Protein AF-A0A399ZV33-F1 (afdb_monomer_lite)

Sequence (308 aa):
MIYTGGGNAVILFDAPPDEPLRLAREFATRYSKQLLTDAPGLESALVHQAVAWNQRGAAQPPNLRDALRLAWQNLAVRKATRLRSTPLLGLGVSAACQATGLPAAGYPPAAAKRSQTDRHFRVLSAEVLAKLEDALRDWSAARLQRMIPDLASWPLWYNLDASDPELASRGQGAYVAVVHADGNSMGQRFLRLTHAADDDRAAVAALRSLSNAVNESGRLALADCGRALADAWDEKLQTLAQSISLPKGAIMPFRPLVYGGDDITFVCEGRLGLELAAHFLRCFETRAKQQLAQSPTLGALLPEKLHA

Foldseek 3Di:
DLFWWPNDDDDQDPDDPVCQCPVVVVCVVVVQVCCVPLAPPDDDQDDDAGADFFDDDDDVVHHPLVRLVVRVVVSVVCVVPDPPPPPPQDDPPFDAQPPPRRTFPAFQPPVPPPDPPCPPRRGHHPNVNSCRPPVNVVVVLVVQCVLAVLCVPFAACPDPDPPPCQLVVDPPHFDKAKDKFADPPVVVVLSLLLVQAPGPVLSSVQSHLLQVLQQVLLSQLVNVLSVVQSVCLVPNPCPQLVDDDDDRDDYRQKAWDDGIRRITIIMGGPSNRVSSNVSSVVSSLVSSLVSQVPDPSNVVRDDPVSND

pLDDT: mean 76.88, std 15.04, range [28.8, 95.88]

Radius of gyration: 23.34 Å; chains: 1; bounding box: 55×40×62 Å

Structure (mmCIF, N/CA/C/O backbone):
data_AF-A0A399ZV33-F1
#
_entry.id   AF-A0A399ZV33-F1
#
loop_
_atom_site.group_PDB
_atom_site.id
_atom_site.type_symbol
_atom_site.label_atom_id
_atom_site.label_alt_id
_atom_site.label_comp_id
_atom_site.label_asym_id
_atom_site.label_entity_id
_atom_site.label_seq_id
_atom_site.pdbx_PDB_ins_code
_atom_site.Cartn_x
_atom_site.Cartn_y
_atom_site.Cartn_z
_atom_site.occupancy
_atom_site.B_iso_or_equiv
_atom_site.auth_seq_id
_atom_site.auth_comp_id
_atom_site.auth_asym_id
_atom_site.auth_atom_id
_atom_site.pdbx_PDB_model_num
ATOM 1 N N . MET A 1 1 ? -4.061 9.086 15.145 1.00 83.31 1 MET A N 1
ATOM 2 C CA . MET A 1 1 ? -4.101 7.962 14.179 1.00 83.31 1 MET A CA 1
ATOM 3 C C . MET A 1 1 ? -3.901 6.648 14.930 1.00 83.31 1 MET A C 1
ATO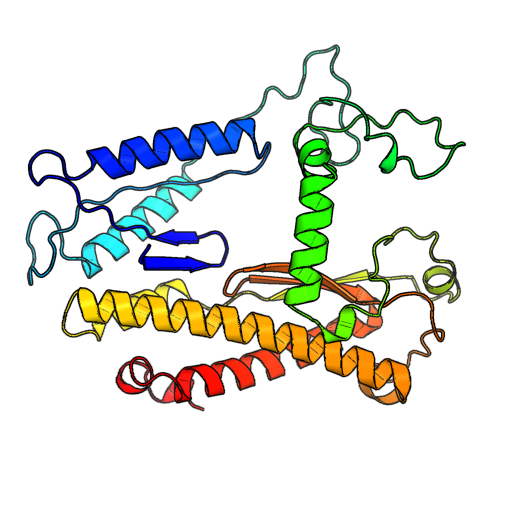M 5 O O . MET A 1 1 ? -3.043 6.598 15.810 1.00 83.31 1 MET A O 1
ATOM 9 N N . ILE A 1 2 ? -4.734 5.634 14.681 1.00 85.19 2 ILE A N 1
ATOM 10 C CA . ILE A 1 2 ? -4.573 4.290 15.263 1.00 85.19 2 ILE A CA 1
ATOM 11 C C . ILE A 1 2 ? -3.590 3.507 14.402 1.00 85.19 2 ILE A C 1
ATOM 13 O O . ILE A 1 2 ? -2.552 3.127 14.910 1.00 85.19 2 ILE A O 1
ATOM 17 N N . TYR A 1 3 ? -3.848 3.339 13.108 1.00 84.94 3 TYR A N 1
ATOM 18 C CA . TYR A 1 3 ? -2.875 2.733 12.198 1.00 84.94 3 TYR A CA 1
ATOM 19 C C . TYR A 1 3 ? -3.058 3.219 10.761 1.00 84.94 3 TYR A C 1
ATOM 21 O O . TYR A 1 3 ? -4.103 3.782 10.418 1.00 84.94 3 TYR A O 1
ATOM 29 N N . THR A 1 4 ? -2.034 2.971 9.942 1.00 84.38 4 THR A N 1
ATOM 30 C CA . THR A 1 4 ? -2.015 3.177 8.487 1.00 84.38 4 THR A CA 1
ATOM 31 C C . THR A 1 4 ? -1.193 2.082 7.818 1.00 84.38 4 THR A C 1
ATOM 33 O O . THR A 1 4 ? -0.045 1.877 8.207 1.00 84.38 4 THR A O 1
ATOM 36 N N . GLY A 1 5 ? -1.741 1.421 6.800 1.00 75.44 5 GLY A N 1
ATOM 37 C CA . GLY A 1 5 ? -1.055 0.373 6.030 1.00 75.44 5 GLY A CA 1
ATOM 38 C C . GLY A 1 5 ? -1.944 -0.183 4.915 1.00 75.44 5 GLY A C 1
ATOM 39 O O . GLY A 1 5 ? -3.165 -0.135 5.045 1.00 75.44 5 GLY A O 1
ATOM 40 N N . GLY A 1 6 ? -1.357 -0.645 3.804 1.00 72.56 6 GLY A N 1
ATOM 41 C CA . GLY A 1 6 ? -2.097 -1.252 2.679 1.00 72.56 6 GLY A CA 1
ATOM 42 C C . GLY A 1 6 ? -3.210 -0.371 2.105 1.00 72.56 6 GLY A C 1
ATOM 43 O O . GLY A 1 6 ? -4.308 -0.839 1.827 1.00 72.56 6 GLY A O 1
ATOM 44 N N . GLY A 1 7 ? -3.008 0.952 2.063 1.00 79.44 7 GLY A N 1
ATOM 45 C CA . GLY A 1 7 ? -4.052 1.900 1.646 1.00 79.44 7 GLY A CA 1
ATOM 46 C C . GLY A 1 7 ? -5.236 2.044 2.619 1.00 79.44 7 GLY A C 1
ATOM 47 O O . GLY A 1 7 ? -6.211 2.719 2.296 1.00 79.44 7 GLY A O 1
ATOM 48 N N . ASN A 1 8 ? -5.165 1.457 3.817 1.00 85.69 8 ASN A N 1
ATOM 49 C CA . ASN A 1 8 ? -6.159 1.599 4.877 1.00 85.69 8 ASN A CA 1
ATOM 50 C C . ASN A 1 8 ? -5.631 2.488 6.010 1.00 85.69 8 ASN A C 1
ATOM 52 O O . ASN A 1 8 ? -4.442 2.486 6.335 1.00 85.69 8 ASN A O 1
ATOM 56 N N . ALA A 1 9 ? -6.535 3.232 6.644 1.00 90.19 9 ALA A N 1
ATOM 57 C CA . ALA A 1 9 ? -6.234 4.074 7.792 1.00 90.19 9 ALA A CA 1
ATOM 58 C C . ALA A 1 9 ? -7.385 4.036 8.797 1.00 90.19 9 ALA A C 1
ATOM 60 O O . ALA A 1 9 ? -8.555 4.058 8.415 1.00 90.19 9 ALA A O 1
ATOM 61 N N . VAL A 1 10 ? -7.050 4.037 10.087 1.00 91.75 10 VAL A N 1
ATOM 62 C CA . VAL A 1 10 ? -8.023 4.228 11.168 1.00 91.75 10 VAL A CA 1
ATOM 63 C C . VAL A 1 10 ? -7.591 5.420 12.008 1.00 91.75 10 VAL A C 1
ATOM 65 O O . VAL A 1 10 ? -6.466 5.483 12.512 1.00 91.75 10 VAL A O 1
ATOM 68 N N . ILE A 1 11 ? -8.493 6.385 12.164 1.00 93.25 11 ILE A N 1
ATOM 69 C CA . ILE A 1 11 ? -8.246 7.650 12.854 1.00 93.25 11 ILE A CA 1
ATOM 70 C C . ILE A 1 11 ? -9.279 7.786 13.970 1.00 93.25 11 ILE A C 1
ATOM 72 O O . ILE A 1 11 ? -10.472 7.618 13.738 1.00 93.25 11 ILE A O 1
ATOM 76 N N . LEU A 1 12 ? -8.800 8.082 15.177 1.00 92.31 12 LEU A N 1
ATOM 77 C CA . LEU A 1 12 ? -9.640 8.428 16.316 1.00 92.31 12 LEU A CA 1
ATOM 78 C C . LEU A 1 12 ? -9.690 9.952 16.427 1.00 92.31 12 LEU A C 1
ATOM 80 O O . LEU A 1 12 ? -8.639 10.596 16.354 1.00 92.31 12 LEU A O 1
ATOM 84 N N . PHE A 1 13 ? -10.892 10.492 16.598 1.00 92.94 13 PHE A N 1
ATOM 85 C CA . PHE A 1 13 ? -11.139 11.913 16.816 1.00 92.94 13 PHE A CA 1
ATOM 86 C C . PHE A 1 13 ? -11.663 12.110 18.233 1.00 92.94 13 PHE A C 1
ATOM 88 O O . PHE A 1 13 ? -12.559 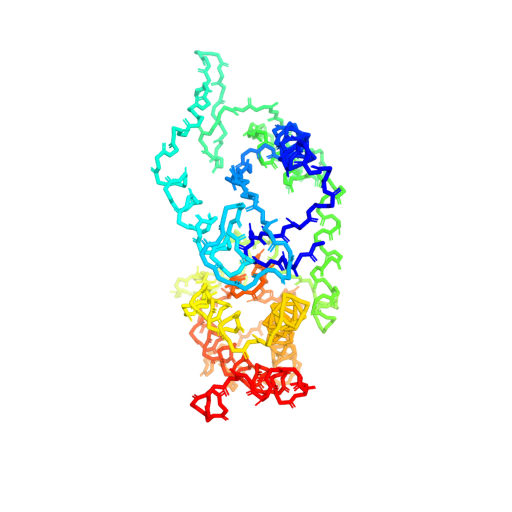11.385 18.659 1.00 92.94 13 PHE A O 1
ATOM 95 N N . ASP A 1 14 ? -11.105 13.090 18.935 1.00 90.50 14 ASP A N 1
ATOM 96 C CA . ASP A 1 14 ? -11.615 13.541 20.226 1.00 90.50 14 ASP A CA 1
ATOM 97 C C . ASP A 1 14 ? -12.721 14.570 19.968 1.00 90.50 14 ASP A C 1
ATOM 99 O O . ASP A 1 14 ? -12.455 15.754 19.752 1.00 90.50 14 ASP A O 1
ATOM 103 N N . ALA A 1 15 ? -13.948 14.073 19.806 1.00 88.56 15 ALA A N 1
ATOM 104 C CA . ALA A 1 15 ? -15.114 14.872 19.453 1.00 88.56 15 ALA A CA 1
ATOM 105 C C . ALA A 1 15 ? -15.998 15.130 20.687 1.00 88.56 15 ALA A C 1
ATOM 107 O O . ALA A 1 15 ? -16.105 14.254 21.548 1.00 88.56 15 ALA A O 1
ATOM 108 N N . PRO A 1 16 ? -16.676 16.291 20.754 1.00 86.56 16 PRO A N 1
ATOM 109 C CA . PRO A 1 16 ? -17.638 16.582 21.812 1.00 86.56 16 PRO A CA 1
ATOM 110 C C . PRO A 1 16 ? -18.751 15.514 21.910 1.00 86.56 16 PRO A C 1
ATOM 112 O O . PRO A 1 16 ? -19.170 14.992 20.870 1.00 86.56 16 PRO A O 1
ATOM 115 N N . PRO A 1 17 ? -19.252 15.180 23.120 1.00 83.88 17 PRO A N 1
ATOM 116 C CA . PRO A 1 17 ? -20.265 14.131 23.310 1.00 83.88 17 PRO A CA 1
ATOM 117 C C . PRO A 1 17 ? -21.601 14.386 22.597 1.00 83.88 17 PRO A C 1
ATOM 119 O O . PRO A 1 17 ? -22.295 13.440 22.232 1.00 83.88 17 PRO A O 1
ATOM 122 N N . ASP A 1 18 ? -21.958 15.653 22.410 1.00 88.44 18 ASP A N 1
ATOM 123 C CA . ASP A 1 18 ? -23.146 16.132 21.702 1.00 88.44 18 ASP A CA 1
ATOM 124 C C . ASP A 1 18 ? -23.059 15.902 20.186 1.00 88.44 18 ASP A C 1
ATOM 126 O O . ASP A 1 18 ? -24.068 15.616 19.540 1.00 88.44 18 ASP A O 1
ATOM 130 N N . GLU A 1 19 ? -21.851 15.933 19.618 1.00 90.38 19 GLU A N 1
ATOM 131 C CA . GLU A 1 19 ? -21.628 15.758 18.182 1.00 90.38 19 GLU A CA 1
ATOM 132 C C . GLU A 1 19 ? -20.450 14.811 17.868 1.00 90.38 19 GLU A C 1
ATOM 134 O O . GLU A 1 19 ? -19.465 15.198 17.220 1.00 90.38 19 GLU A O 1
ATOM 139 N N . PRO A 1 20 ? -20.559 13.514 18.219 1.00 88.75 20 PRO A N 1
ATOM 140 C CA . PRO A 1 20 ? -19.438 12.567 18.201 1.00 88.75 20 PRO A CA 1
ATOM 141 C C . PRO A 1 20 ? -18.866 12.287 16.801 1.00 88.75 20 PRO A C 1
ATOM 143 O O . PRO A 1 20 ? -17.793 11.705 16.662 1.00 88.75 20 PRO A O 1
ATOM 146 N N . LEU A 1 21 ? -19.578 12.679 15.737 1.00 93.44 21 LEU A N 1
ATOM 147 C CA . LEU A 1 21 ? -19.176 12.462 14.345 1.00 93.44 21 LEU A CA 1
ATOM 148 C C . LEU A 1 21 ? -18.754 13.740 13.609 1.00 93.44 21 LEU A C 1
ATOM 150 O O . LEU A 1 21 ? -18.332 13.627 12.453 1.00 93.44 21 LEU A O 1
ATOM 154 N N . ARG A 1 22 ? -18.870 14.935 14.212 1.00 94.94 22 ARG A N 1
ATOM 155 C CA . ARG A 1 22 ? -18.641 16.203 13.493 1.00 94.94 22 ARG A CA 1
ATOM 156 C C . ARG A 1 22 ? -17.234 16.266 12.900 1.00 94.94 22 ARG A C 1
ATOM 158 O O . ARG A 1 22 ? -17.090 16.368 11.683 1.00 94.94 22 ARG A O 1
ATOM 165 N N . LEU A 1 23 ? -16.209 16.107 13.738 1.00 95.19 23 LEU A N 1
ATOM 166 C CA . LEU A 1 23 ? -14.805 16.189 13.314 1.00 95.19 23 LEU A CA 1
ATOM 167 C C . LEU A 1 23 ? -14.453 15.148 12.240 1.00 95.19 23 LEU A C 1
ATOM 169 O O . LEU A 1 23 ? -13.758 15.460 11.274 1.00 95.19 23 LEU A O 1
ATOM 173 N N . ALA A 1 24 ? -14.975 13.925 12.366 1.00 95.00 24 ALA A N 1
ATOM 174 C CA . ALA A 1 24 ? -14.740 12.862 11.390 1.00 95.00 24 ALA A CA 1
ATOM 175 C C . ALA A 1 24 ? -15.357 13.192 10.018 1.00 95.00 24 ALA A C 1
ATOM 177 O O . ALA A 1 24 ? -14.725 12.973 8.984 1.00 95.00 24 ALA A O 1
ATOM 178 N N . ARG A 1 25 ? -16.570 13.763 9.996 1.00 95.38 25 ARG A N 1
ATOM 179 C CA . ARG A 1 25 ? -17.258 14.184 8.763 1.00 95.38 25 ARG A CA 1
ATOM 180 C C . ARG A 1 25 ? -16.586 15.389 8.106 1.00 95.38 25 ARG A C 1
ATOM 182 O O . ARG A 1 25 ? -16.453 15.421 6.880 1.00 95.38 25 ARG A O 1
ATOM 189 N N . GLU A 1 26 ? -16.139 16.358 8.901 1.00 95.69 26 GLU A N 1
ATOM 190 C CA . GLU A 1 26 ? -15.369 17.510 8.418 1.00 95.69 26 GLU A CA 1
ATOM 191 C C . GLU A 1 26 ? -14.048 17.062 7.788 1.00 95.69 26 GLU A C 1
ATOM 193 O O . GLU A 1 26 ? -13.737 17.452 6.658 1.00 95.69 26 GLU A O 1
ATOM 198 N N . PHE A 1 27 ? -13.312 16.179 8.471 1.00 95.88 27 PHE A N 1
ATOM 199 C CA . PHE A 1 27 ? -12.099 15.570 7.937 1.00 95.88 27 PHE A CA 1
ATOM 200 C C . PHE A 1 27 ? -12.377 14.845 6.620 1.00 95.88 27 PHE A C 1
ATOM 202 O O . PHE A 1 27 ? -11.714 15.123 5.625 1.00 95.88 27 PHE A O 1
ATOM 209 N N . ALA A 1 28 ? -13.387 13.972 6.576 1.00 94.12 28 ALA A N 1
ATOM 210 C CA . ALA A 1 28 ? -13.736 13.223 5.372 1.00 94.12 28 ALA A CA 1
ATOM 211 C C . ALA A 1 28 ? -14.093 14.137 4.192 1.00 94.12 28 ALA A C 1
ATOM 213 O O . ALA A 1 28 ? -13.708 13.861 3.056 1.00 94.12 28 ALA A O 1
ATOM 214 N N . THR A 1 29 ? -14.780 15.250 4.454 1.00 93.56 29 THR A N 1
ATOM 215 C CA . THR A 1 29 ? -15.125 16.244 3.430 1.00 93.56 29 THR A CA 1
ATOM 216 C C . THR A 1 29 ? -13.880 16.937 2.888 1.00 93.56 29 THR A C 1
ATOM 218 O O . THR A 1 29 ? -13.715 17.045 1.676 1.00 93.56 29 THR A O 1
ATOM 221 N N . ARG A 1 30 ? -12.982 17.393 3.767 1.00 95.12 30 ARG A N 1
ATOM 222 C CA . ARG A 1 30 ? -11.731 18.041 3.347 1.00 95.12 30 ARG A CA 1
ATOM 223 C C . ARG A 1 30 ? -10.818 17.069 2.607 1.00 95.12 30 ARG A C 1
ATOM 225 O O . ARG A 1 30 ? -10.330 17.403 1.535 1.00 95.12 30 ARG A O 1
ATOM 232 N N . TYR A 1 31 ? -10.646 15.866 3.148 1.00 93.69 31 TYR A N 1
ATOM 233 C CA . TYR A 1 31 ? -9.801 14.824 2.577 1.00 93.69 31 TYR A CA 1
ATOM 234 C C . TYR A 1 31 ? -10.300 14.372 1.201 1.00 93.69 31 TYR A C 1
ATOM 236 O O . TYR A 1 31 ? -9.519 14.319 0.259 1.00 93.69 31 TYR A O 1
ATOM 244 N N . SER A 1 32 ? -11.602 14.107 1.049 1.00 90.69 32 SER A N 1
ATOM 245 C CA . SER A 1 32 ? -12.167 13.711 -0.249 1.00 90.69 32 SER A CA 1
ATOM 246 C C . SER A 1 32 ? -12.084 14.826 -1.293 1.00 90.69 32 SER A C 1
ATOM 248 O O . SER A 1 32 ? -11.747 14.541 -2.438 1.00 90.69 32 SER A O 1
ATOM 250 N N . LYS A 1 33 ? -12.314 16.091 -0.912 1.00 90.75 33 LYS A N 1
ATOM 251 C CA . LYS A 1 33 ? -12.110 17.242 -1.809 1.00 90.75 33 LYS A CA 1
ATOM 252 C C . LYS A 1 33 ? -10.659 17.362 -2.259 1.00 90.75 33 LYS A C 1
ATOM 254 O O . LYS A 1 33 ? -10.413 17.559 -3.439 1.00 90.75 33 LYS A O 1
ATOM 259 N N . GLN A 1 34 ? -9.718 17.219 -1.330 1.00 92.19 34 GLN A N 1
ATOM 260 C CA . GLN A 1 34 ? -8.299 17.276 -1.653 1.00 92.19 34 GLN A CA 1
ATOM 261 C C . GLN A 1 34 ? -7.893 16.133 -2.589 1.00 92.19 34 GLN A C 1
ATOM 263 O O . GLN A 1 34 ? -7.216 16.360 -3.579 1.00 92.19 34 GLN A O 1
ATOM 268 N N . LEU A 1 35 ? -8.369 14.916 -2.326 1.00 89.75 35 LEU A N 1
ATOM 269 C CA . LEU A 1 35 ? -8.086 13.745 -3.153 1.00 89.75 35 LEU A CA 1
ATOM 270 C C . LEU A 1 35 ? -8.633 13.891 -4.583 1.00 89.75 35 LEU A C 1
ATOM 272 O O . LEU A 1 35 ? -7.966 13.477 -5.523 1.00 89.75 35 LEU A O 1
ATOM 276 N N . LEU A 1 36 ? -9.795 14.528 -4.761 1.00 85.31 36 LEU A N 1
ATOM 277 C CA . LEU A 1 36 ? -10.346 14.826 -6.088 1.00 85.31 36 LEU A CA 1
ATOM 278 C C . LEU A 1 36 ? -9.500 15.828 -6.887 1.00 85.31 36 LEU A C 1
ATOM 280 O O . LEU A 1 36 ? -9.452 15.722 -8.110 1.00 85.31 36 LEU A O 1
ATOM 284 N N . THR A 1 37 ? -8.866 16.791 -6.216 1.00 85.81 37 THR A N 1
ATOM 285 C CA . THR A 1 37 ? -8.076 17.846 -6.869 1.00 85.81 37 THR A CA 1
ATOM 286 C C . THR A 1 37 ? -6.626 17.424 -7.088 1.00 85.81 37 THR A C 1
ATOM 288 O O . THR A 1 37 ? -6.099 17.579 -8.185 1.00 85.81 37 THR A O 1
ATOM 291 N N . ASP A 1 38 ? -5.994 16.868 -6.056 1.00 87.62 38 ASP A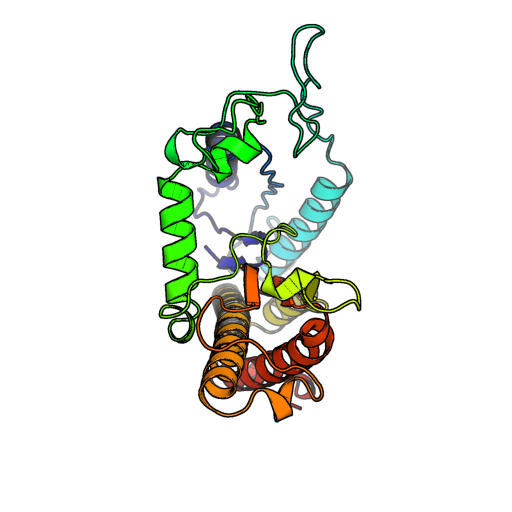 N 1
ATOM 292 C CA . ASP A 1 38 ? -4.545 16.655 -6.006 1.00 87.62 38 ASP A CA 1
ATOM 293 C C . ASP A 1 38 ? -4.150 15.250 -6.491 1.00 87.62 38 ASP A C 1
ATOM 295 O O . ASP A 1 38 ? -3.005 15.014 -6.869 1.00 87.62 38 ASP A O 1
ATOM 299 N N . ALA A 1 39 ? -5.080 14.289 -6.468 1.00 88.56 39 ALA A N 1
ATOM 300 C CA . ALA A 1 39 ? -4.813 12.891 -6.803 1.00 88.56 39 ALA A CA 1
ATOM 301 C C . ALA A 1 39 ? -5.890 12.323 -7.746 1.00 88.56 39 ALA A C 1
ATOM 303 O O . ALA A 1 39 ? -6.613 11.391 -7.370 1.00 88.56 39 ALA A O 1
ATOM 304 N N . PRO A 1 40 ? -6.011 12.853 -8.982 1.00 86.56 40 PRO A N 1
ATOM 305 C CA . PRO A 1 40 ? -6.990 12.364 -9.945 1.00 86.56 40 PRO A CA 1
ATOM 306 C C . PRO A 1 40 ? -6.857 10.849 -10.140 1.00 86.56 40 PRO A C 1
ATOM 308 O O . PRO A 1 40 ? -5.753 10.301 -10.216 1.00 86.56 40 PRO A O 1
ATOM 311 N N . GLY A 1 41 ? -8.002 10.167 -10.192 1.00 82.94 41 GLY A N 1
ATOM 312 C CA . GLY A 1 41 ? -8.104 8.710 -10.329 1.00 82.94 41 GLY A CA 1
ATOM 313 C C . GLY A 1 41 ? -7.788 7.904 -9.069 1.00 82.94 41 GLY A C 1
ATOM 314 O O . GLY A 1 41 ? -8.056 6.702 -9.051 1.00 82.94 41 GLY A O 1
ATOM 315 N N . LEU A 1 42 ? -7.264 8.524 -8.004 1.00 87.00 42 LEU A N 1
ATOM 316 C CA . LEU A 1 42 ? -7.254 7.891 -6.693 1.00 87.00 42 LEU A CA 1
ATOM 317 C C . LEU A 1 42 ? -8.670 7.932 -6.128 1.00 87.00 42 LEU A C 1
ATOM 319 O O . LEU A 1 42 ? -9.416 8.892 -6.306 1.00 87.00 42 LEU A O 1
ATOM 323 N N . GLU A 1 43 ? -9.049 6.879 -5.423 1.00 84.69 43 GLU A N 1
ATOM 324 C CA . GLU A 1 43 ? -10.362 6.783 -4.824 1.00 84.69 43 GLU A CA 1
ATOM 325 C C . GLU A 1 43 ? -10.261 6.358 -3.360 1.00 84.69 43 GLU A C 1
ATOM 327 O O . GLU A 1 43 ? -9.414 5.547 -2.994 1.00 84.69 43 GLU A O 1
ATOM 332 N N . SER A 1 44 ? -11.168 6.859 -2.519 1.00 88.56 44 SER A N 1
ATOM 333 C CA . SER A 1 44 ? -11.255 6.460 -1.112 1.00 88.56 44 SER A CA 1
ATOM 334 C C . SER A 1 44 ? -12.684 6.089 -0.716 1.00 88.56 44 SER A C 1
ATOM 336 O O . SER A 1 44 ? -13.663 6.630 -1.233 1.00 88.56 44 SER A O 1
ATOM 338 N N . ALA A 1 45 ? -12.802 5.141 0.213 1.00 91.31 45 ALA A N 1
ATOM 339 C CA . ALA A 1 45 ? -14.050 4.798 0.881 1.00 91.31 45 ALA A CA 1
ATOM 340 C C . ALA A 1 45 ? -13.905 5.142 2.365 1.00 91.31 45 ALA A C 1
ATOM 342 O O . ALA A 1 45 ? -12.987 4.668 3.029 1.00 91.31 45 ALA A O 1
ATOM 343 N N . LEU A 1 46 ? -14.805 5.983 2.871 1.00 92.69 46 LEU A N 1
ATOM 344 C CA . LEU A 1 46 ? -14.743 6.525 4.227 1.00 92.69 46 LEU A CA 1
ATOM 345 C C . LEU A 1 46 ? -15.990 6.101 4.998 1.00 92.69 46 LEU A C 1
ATOM 347 O O . LEU A 1 46 ? -17.110 6.192 4.491 1.00 92.69 46 LEU A O 1
ATOM 351 N N . VAL A 1 47 ? -15.810 5.646 6.230 1.00 94.75 47 VAL A N 1
ATOM 352 C CA . VAL A 1 47 ? -16.898 5.332 7.159 1.00 94.75 47 VAL A CA 1
ATOM 353 C C . VAL A 1 47 ? -16.585 5.956 8.507 1.00 94.75 47 VAL A C 1
ATOM 355 O O . VAL A 1 47 ? -15.421 6.125 8.863 1.00 94.75 47 VAL A O 1
ATOM 358 N N . HIS A 1 48 ? -17.626 6.313 9.248 1.00 94.38 48 HIS A N 1
ATOM 359 C CA . HIS A 1 48 ? -17.499 6.959 10.549 1.00 94.38 48 HIS A CA 1
ATOM 360 C C . HIS A 1 48 ? -18.344 6.177 11.546 1.00 94.38 48 HIS A C 1
ATOM 362 O O . HIS A 1 48 ? -19.480 5.824 11.230 1.00 94.38 48 HIS A O 1
ATOM 368 N N . GLN A 1 49 ? -17.798 5.924 12.730 1.00 93.44 49 GLN A N 1
ATOM 369 C CA . GLN A 1 49 ? -18.470 5.188 13.791 1.00 93.44 49 GLN A CA 1
ATOM 370 C C . GLN A 1 49 ? -18.214 5.905 15.116 1.00 93.44 49 GLN A C 1
ATOM 372 O O . GLN A 1 49 ? -17.065 6.206 15.436 1.00 93.44 49 GLN A O 1
ATOM 377 N N . ALA A 1 50 ? -19.280 6.193 15.864 1.00 92.50 50 ALA A N 1
ATOM 378 C CA . ALA A 1 50 ? -19.157 6.711 17.222 1.00 92.50 50 ALA A CA 1
ATOM 379 C C . ALA A 1 50 ? -18.682 5.587 18.152 1.00 92.50 50 ALA A C 1
ATOM 381 O O . ALA A 1 50 ? -19.091 4.433 17.981 1.00 92.50 50 ALA A O 1
ATOM 382 N N . VAL A 1 51 ? -17.840 5.934 19.124 1.00 90.31 51 VAL A N 1
ATOM 383 C CA . VAL A 1 51 ? -17.223 4.991 20.060 1.00 90.31 51 VAL A CA 1
ATOM 384 C C . VAL A 1 51 ? -17.375 5.490 21.493 1.00 90.31 51 VAL A C 1
ATOM 386 O O . VAL A 1 51 ? -17.126 6.661 21.772 1.00 90.31 51 VAL A O 1
ATOM 389 N N . ALA A 1 52 ? -17.781 4.604 22.400 1.00 87.00 52 ALA A N 1
ATOM 390 C CA . ALA A 1 52 ? -17.737 4.844 23.836 1.00 87.00 52 ALA A CA 1
ATOM 391 C C . ALA A 1 52 ? -16.366 4.421 24.371 1.00 87.00 52 ALA A C 1
ATOM 393 O O . ALA A 1 52 ? -16.072 3.231 24.480 1.00 87.00 52 ALA A O 1
ATOM 394 N N . TRP A 1 53 ? -15.522 5.400 24.688 1.00 84.56 53 TRP A N 1
ATOM 395 C CA . TRP A 1 53 ? -14.169 5.148 25.176 1.00 84.56 53 TRP A CA 1
ATOM 396 C C . TRP A 1 53 ? -14.177 4.550 26.590 1.00 84.56 53 TRP A C 1
ATOM 398 O O . TRP A 1 53 ? -14.844 5.073 27.483 1.00 84.56 53 TRP A O 1
ATOM 408 N N . ASN A 1 54 ? -13.404 3.485 26.808 1.00 75.94 54 ASN A N 1
ATOM 409 C CA . ASN A 1 54 ? -13.239 2.769 28.078 1.00 75.94 54 ASN A CA 1
ATOM 410 C C . ASN A 1 54 ? -14.536 2.203 28.694 1.00 75.94 54 ASN A C 1
ATOM 412 O O . ASN A 1 54 ? -14.556 1.859 29.878 1.00 75.94 54 ASN A O 1
ATOM 416 N N . GLN A 1 55 ? -15.620 2.069 27.925 1.00 71.25 55 GLN A N 1
ATOM 417 C CA . GLN A 1 55 ? -16.843 1.426 28.409 1.00 71.25 55 GLN A CA 1
ATOM 418 C C . GLN A 1 55 ? -16.836 -0.070 28.084 1.00 71.25 55 GLN A C 1
ATOM 420 O O . GLN A 1 55 ? -16.600 -0.476 26.948 1.00 71.25 55 GLN A O 1
ATOM 425 N N . ARG A 1 56 ? -17.130 -0.910 29.084 1.00 59.78 56 ARG A N 1
ATOM 426 C CA . ARG A 1 56 ? -17.319 -2.358 28.907 1.00 59.78 56 ARG A CA 1
ATOM 427 C C . ARG A 1 56 ? -18.815 -2.679 28.876 1.00 59.78 56 ARG A C 1
ATOM 429 O O . ARG A 1 56 ? -19.551 -2.250 29.757 1.00 59.78 56 ARG A O 1
ATOM 436 N N . GLY A 1 57 ? -19.251 -3.459 27.885 1.00 62.53 57 GLY A N 1
ATOM 437 C CA . GLY A 1 57 ? -20.639 -3.918 27.739 1.00 62.53 57 GLY A CA 1
ATOM 438 C C . GLY A 1 57 ? -21.312 -3.487 26.432 1.00 62.53 57 GLY A C 1
ATOM 439 O O . GLY A 1 57 ? -20.704 -2.829 25.587 1.00 62.53 57 GLY A O 1
ATOM 440 N N . ALA A 1 58 ? -22.574 -3.891 26.267 1.00 58.75 58 ALA A N 1
ATOM 441 C CA . ALA A 1 58 ? -23.428 -3.517 25.139 1.00 58.75 58 ALA A CA 1
ATOM 442 C C . ALA A 1 58 ? -24.059 -2.134 25.384 1.00 58.75 58 ALA A C 1
ATOM 444 O O . ALA A 1 58 ? -25.255 -2.022 25.639 1.00 58.75 58 ALA A O 1
ATOM 445 N N . ALA A 1 59 ? -23.236 -1.086 25.376 1.00 63.06 59 ALA A N 1
ATOM 446 C CA . ALA A 1 59 ? -23.696 0.299 25.455 1.00 63.06 59 ALA A CA 1
ATOM 447 C C . ALA A 1 59 ? -23.873 0.906 24.050 1.00 63.06 59 ALA A C 1
ATOM 449 O O . ALA A 1 59 ? -23.280 0.440 23.073 1.00 63.06 59 ALA A O 1
ATOM 450 N N . GLN A 1 60 ? -24.693 1.955 23.953 1.00 70.75 60 GLN A N 1
ATOM 451 C CA . GLN A 1 60 ? -24.706 2.874 22.816 1.00 70.75 60 GLN A CA 1
ATOM 452 C C . GLN A 1 60 ? -24.062 4.195 23.259 1.00 70.75 60 GLN A C 1
ATOM 454 O O . GLN A 1 60 ? -24.572 4.805 24.199 1.00 70.75 60 GLN A O 1
ATOM 459 N N . PRO A 1 61 ? -22.983 4.663 22.601 1.00 75.00 61 PRO A N 1
ATOM 460 C CA . PRO A 1 61 ? -22.279 4.051 21.466 1.00 75.00 61 PRO A CA 1
ATOM 461 C C . PRO A 1 61 ? -21.476 2.784 21.842 1.00 75.00 61 PRO A C 1
ATOM 463 O O . PRO A 1 61 ? -21.173 2.578 23.014 1.00 75.00 61 PRO A O 1
ATOM 466 N N . PRO A 1 62 ? -21.134 1.920 20.863 1.00 84.19 62 PRO A N 1
ATOM 467 C CA . PRO A 1 62 ? -20.377 0.694 21.120 1.00 84.19 62 PRO A CA 1
ATOM 468 C C . PRO A 1 62 ? -18.968 0.988 21.654 1.00 84.19 62 PRO A C 1
ATOM 470 O O . PRO A 1 62 ? -18.379 2.023 21.336 1.00 84.19 62 PRO A O 1
ATOM 473 N N . ASN A 1 63 ? -18.401 0.040 22.405 1.00 85.75 63 ASN A N 1
ATOM 474 C CA . ASN A 1 63 ? -16.981 0.052 22.778 1.00 85.75 63 ASN A CA 1
ATOM 475 C C . ASN A 1 63 ? -16.068 0.020 21.533 1.00 85.75 63 ASN A C 1
ATOM 477 O O . ASN A 1 63 ? -16.524 -0.275 20.423 1.00 85.75 63 ASN A O 1
ATOM 481 N N . LEU A 1 64 ? -14.768 0.290 21.701 1.00 86.50 64 LEU A N 1
ATOM 482 C CA . LEU A 1 64 ? -13.820 0.380 20.583 1.00 86.50 64 LEU A CA 1
ATOM 483 C C . LEU A 1 64 ? -13.810 -0.866 19.694 1.00 86.50 64 LEU A C 1
ATOM 485 O O . LEU A 1 64 ? -13.780 -0.751 18.468 1.00 86.50 64 LEU A O 1
ATOM 489 N N . ARG A 1 65 ? -13.857 -2.056 20.291 1.00 83.06 65 ARG A N 1
ATOM 490 C CA . ARG A 1 65 ? -13.830 -3.327 19.560 1.00 83.06 65 ARG A CA 1
ATOM 491 C C . ARG A 1 65 ? -15.039 -3.462 18.639 1.00 83.06 65 ARG A C 1
ATOM 493 O O . ARG A 1 65 ? -14.893 -3.720 17.442 1.00 83.06 65 ARG A O 1
ATOM 500 N N . ASP A 1 66 ? -16.230 -3.282 19.195 1.00 85.12 66 ASP A N 1
ATOM 501 C CA . ASP A 1 66 ? -17.475 -3.437 18.452 1.00 85.12 66 ASP A CA 1
ATOM 502 C C . ASP A 1 66 ? -17.624 -2.300 17.424 1.00 85.12 66 ASP A C 1
ATOM 504 O O . ASP A 1 66 ? -18.052 -2.545 16.294 1.00 85.12 66 ASP A O 1
ATOM 508 N N . ALA A 1 67 ? -17.150 -1.089 17.746 1.00 90.00 67 ALA A N 1
ATOM 509 C CA . ALA A 1 67 ? -17.061 0.031 16.813 1.00 90.00 67 ALA A CA 1
ATOM 510 C C . ALA A 1 67 ? -16.136 -0.269 15.617 1.00 90.00 67 ALA A C 1
ATOM 512 O O . ALA A 1 67 ? -16.521 -0.020 14.476 1.00 90.00 67 ALA A O 1
ATOM 513 N N . LEU A 1 68 ? -14.945 -0.839 15.842 1.00 88.75 68 LEU A N 1
ATOM 514 C CA . LEU A 1 68 ? -14.014 -1.220 14.769 1.00 88.75 68 LEU A CA 1
ATOM 515 C C . LEU A 1 68 ? -14.599 -2.311 13.869 1.00 88.75 68 LEU A C 1
ATOM 517 O O . LEU A 1 68 ? -14.531 -2.203 12.643 1.00 88.75 68 LEU A O 1
ATOM 521 N N . ARG A 1 69 ? -15.226 -3.333 14.463 1.00 87.31 69 ARG A N 1
ATOM 522 C CA . ARG A 1 69 ? -15.909 -4.393 13.713 1.00 87.31 69 ARG A CA 1
ATOM 523 C C . ARG A 1 69 ? -17.018 -3.821 12.827 1.00 87.31 69 ARG A C 1
ATOM 525 O O . ARG A 1 69 ? -17.066 -4.140 11.639 1.00 87.31 69 ARG A O 1
ATOM 532 N N . LEU A 1 70 ? -17.889 -2.983 13.392 1.00 90.50 70 LEU A N 1
ATOM 533 C CA . LEU A 1 70 ? -18.972 -2.328 12.654 1.00 90.50 70 LEU A CA 1
ATOM 534 C C . LEU A 1 70 ? -18.422 -1.423 11.548 1.00 90.50 70 LEU A C 1
ATOM 536 O O . LEU A 1 70 ? -18.915 -1.461 10.423 1.00 90.50 70 LEU A O 1
ATOM 540 N N . ALA A 1 71 ? -17.360 -0.662 11.827 1.00 91.56 71 ALA A N 1
ATOM 541 C CA . ALA A 1 71 ? -16.705 0.174 10.830 1.00 91.56 71 ALA A CA 1
ATOM 542 C C . ALA A 1 71 ? -16.181 -0.659 9.649 1.00 91.56 71 ALA A C 1
ATOM 544 O O . ALA A 1 71 ? -16.432 -0.296 8.504 1.00 91.56 71 ALA A O 1
ATOM 545 N N . TRP A 1 72 ? -15.523 -1.800 9.878 1.00 88.38 72 TRP A N 1
ATOM 546 C CA . TRP A 1 72 ? -15.053 -2.654 8.779 1.00 88.38 72 TRP A CA 1
ATOM 547 C C . TRP A 1 72 ? -16.184 -3.294 7.977 1.00 88.38 72 TRP A C 1
ATOM 549 O O . TRP A 1 72 ? -16.094 -3.344 6.752 1.00 88.38 72 TRP A O 1
ATOM 559 N N . GLN A 1 73 ? -17.267 -3.719 8.630 1.00 89.75 73 GLN A N 1
ATOM 560 C CA . GLN A 1 73 ? -18.455 -4.225 7.936 1.00 89.75 73 GLN A CA 1
ATOM 561 C C . GLN A 1 73 ? -19.080 -3.140 7.053 1.00 89.75 73 GLN A C 1
ATOM 563 O O . GLN A 1 73 ? -19.294 -3.353 5.859 1.00 89.75 73 GLN A O 1
ATOM 568 N N . ASN A 1 74 ? -19.281 -1.944 7.609 1.00 92.44 74 ASN A N 1
ATOM 569 C CA . ASN A 1 74 ? -19.808 -0.797 6.876 1.00 92.44 74 ASN A CA 1
ATOM 570 C C . ASN A 1 74 ? -18.880 -0.377 5.732 1.00 92.44 74 ASN A C 1
ATOM 572 O O . ASN A 1 74 ? -19.351 0.003 4.662 1.00 92.44 74 ASN A O 1
ATOM 576 N N . LEU A 1 75 ? -17.561 -0.462 5.928 1.00 91.69 75 LEU A N 1
ATOM 577 C CA . LEU A 1 75 ? -16.580 -0.165 4.889 1.00 91.69 75 LEU A CA 1
ATOM 578 C C . LEU A 1 75 ? -16.649 -1.187 3.752 1.00 91.69 75 LEU A C 1
ATOM 580 O O . LEU A 1 75 ? -16.590 -0.790 2.592 1.00 91.69 75 LEU A O 1
ATOM 584 N N . ALA A 1 76 ? -16.800 -2.477 4.065 1.00 88.62 76 ALA A N 1
ATOM 585 C CA . ALA A 1 76 ? -16.939 -3.533 3.067 1.00 88.62 76 ALA A CA 1
ATOM 586 C C . ALA A 1 76 ? -18.208 -3.339 2.226 1.00 88.62 76 ALA A C 1
ATOM 588 O O . ALA A 1 76 ? -18.136 -3.350 0.997 1.00 88.62 76 ALA A O 1
ATOM 589 N N . VAL A 1 77 ? -19.342 -3.052 2.879 1.00 91.06 77 VAL A N 1
ATOM 590 C CA . VAL A 1 77 ? -20.594 -2.698 2.194 1.00 91.06 77 VAL A CA 1
ATOM 591 C C . VAL A 1 77 ? -20.380 -1.468 1.321 1.00 91.06 77 VAL A C 1
ATOM 593 O O . VAL A 1 77 ? -20.660 -1.518 0.132 1.00 91.06 77 VAL A O 1
ATOM 596 N N . ARG A 1 78 ? -19.796 -0.392 1.861 1.00 89.75 78 ARG A N 1
ATOM 597 C CA . ARG A 1 78 ? -19.560 0.846 1.108 1.00 89.75 78 ARG A CA 1
ATOM 598 C C . ARG A 1 78 ? -18.642 0.647 -0.096 1.00 89.75 78 ARG A C 1
ATOM 600 O O . ARG A 1 78 ? -18.856 1.309 -1.103 1.00 89.75 78 ARG A O 1
ATOM 607 N N . LYS A 1 79 ? -17.635 -0.229 -0.009 1.00 87.81 79 LYS A N 1
ATOM 608 C CA . LYS A 1 79 ? -16.775 -0.604 -1.145 1.00 87.81 79 LYS A CA 1
ATOM 609 C C . LYS A 1 79 ? -17.567 -1.382 -2.207 1.00 87.81 79 LYS A C 1
ATOM 611 O O . LYS A 1 79 ? -17.388 -1.116 -3.390 1.00 87.81 79 LYS A O 1
ATOM 616 N N . ALA A 1 80 ? -18.454 -2.291 -1.795 1.00 86.25 80 ALA A N 1
ATOM 617 C CA . ALA A 1 80 ? -19.248 -3.133 -2.693 1.00 86.25 80 ALA A CA 1
ATOM 618 C C . ALA A 1 80 ? -20.421 -2.396 -3.363 1.00 86.25 80 ALA A C 1
ATOM 620 O O . ALA A 1 80 ? -20.677 -2.588 -4.547 1.00 86.25 80 ALA A O 1
ATOM 621 N N . THR A 1 81 ? -21.125 -1.533 -2.630 1.00 83.56 81 THR A N 1
ATOM 622 C CA . THR A 1 81 ? -22.301 -0.789 -3.115 1.00 83.56 81 THR A CA 1
ATOM 623 C C . THR A 1 81 ? -21.932 0.552 -3.738 1.00 83.56 81 THR A C 1
ATOM 625 O O . THR A 1 81 ? -22.797 1.402 -3.960 1.00 83.56 81 THR A O 1
ATOM 628 N N . ARG A 1 82 ? -20.640 0.804 -3.957 1.00 70.06 82 ARG A N 1
ATOM 629 C CA . ARG A 1 82 ? -20.187 2.083 -4.478 1.00 70.06 82 ARG A CA 1
ATOM 630 C C . ARG A 1 82 ? -20.642 2.237 -5.924 1.00 70.06 82 ARG A C 1
ATOM 632 O O . ARG A 1 82 ? -20.162 1.534 -6.810 1.00 70.06 82 ARG A O 1
ATOM 639 N N . LEU A 1 83 ? -21.491 3.234 -6.169 1.00 60.97 83 LEU A N 1
ATOM 640 C CA . LEU A 1 83 ? -21.615 3.822 -7.496 1.00 60.97 83 LEU A CA 1
ATOM 641 C C . LEU A 1 83 ? -20.240 4.391 -7.840 1.00 60.97 83 LEU A C 1
ATOM 643 O O . LEU A 1 83 ? -19.789 5.357 -7.216 1.00 60.97 83 LEU A O 1
ATOM 647 N N . ARG A 1 84 ? -19.536 3.738 -8.771 1.00 59.25 84 ARG A N 1
ATOM 648 C CA . ARG A 1 84 ? -18.321 4.317 -9.342 1.00 59.25 84 ARG A CA 1
ATOM 649 C C . ARG A 1 84 ? -18.722 5.695 -9.845 1.00 59.25 84 ARG A C 1
ATOM 651 O O . ARG A 1 84 ? -19.748 5.814 -10.514 1.00 59.25 84 ARG A O 1
ATOM 658 N N . SER A 1 85 ? -17.955 6.725 -9.491 1.00 60.19 85 SER A N 1
ATOM 659 C CA . SER A 1 85 ? -18.057 7.968 -10.245 1.00 60.19 85 SER A CA 1
ATOM 660 C C . SER A 1 85 ? -17.766 7.543 -11.675 1.00 60.19 85 SER A C 1
ATOM 662 O O . SER A 1 85 ? -16.669 7.064 -11.937 1.00 60.19 85 SER A O 1
ATOM 664 N N . THR A 1 86 ? -18.765 7.520 -12.551 1.00 57.84 86 THR A N 1
ATOM 665 C CA . THR A 1 86 ? -18.526 7.310 -13.973 1.00 57.84 86 THR A CA 1
ATOM 666 C C . THR A 1 86 ? -18.047 8.662 -14.461 1.00 57.84 86 THR A C 1
ATOM 668 O O . THR A 1 86 ? -18.896 9.540 -14.657 1.00 57.84 86 THR A O 1
ATOM 671 N N . PRO A 1 87 ? -16.722 8.902 -14.566 1.00 64.12 87 PRO A N 1
ATOM 672 C CA . PRO A 1 87 ? -16.270 10.148 -15.143 1.00 64.12 87 PRO A CA 1
ATOM 673 C C . PRO A 1 87 ? -16.899 10.244 -16.528 1.00 64.12 87 PRO A C 1
ATOM 675 O O . PRO A 1 87 ? -17.065 9.233 -17.218 1.00 64.12 87 PRO A O 1
ATOM 678 N N . LEU A 1 88 ? -17.278 11.455 -16.925 1.00 69.12 88 LEU A N 1
ATOM 679 C CA . LEU A 1 88 ? -17.656 11.698 -18.305 1.00 69.12 88 LEU A CA 1
ATOM 680 C C . LEU A 1 88 ? -16.502 11.175 -19.171 1.00 69.12 88 LEU A C 1
ATOM 682 O O . LEU A 1 88 ? -15.387 11.678 -19.050 1.00 69.12 88 LEU A O 1
ATOM 686 N N . LEU A 1 89 ? -16.743 10.152 -19.998 1.00 75.00 89 LEU A N 1
ATOM 687 C CA . LEU A 1 89 ? -15.717 9.481 -20.816 1.00 75.00 89 LEU A CA 1
ATOM 688 C C . LEU A 1 89 ? -15.252 10.350 -21.999 1.00 75.00 89 LEU A C 1
ATOM 690 O O . LEU A 1 89 ? -14.829 9.848 -23.036 1.00 75.00 89 LEU A O 1
ATOM 694 N N . GLY A 1 90 ? -15.296 11.668 -21.819 1.00 73.38 90 GLY A N 1
ATOM 695 C CA . GLY A 1 90 ? -15.012 12.665 -22.827 1.00 73.38 90 GLY A CA 1
ATOM 696 C C . GLY A 1 90 ? -16.268 13.081 -23.580 1.00 73.38 90 GLY A C 1
ATOM 697 O O . GLY A 1 90 ? -17.328 12.463 -23.490 1.00 73.38 90 GLY A O 1
ATOM 698 N N . LEU A 1 91 ? -16.136 14.180 -24.310 1.00 82.31 91 LEU A N 1
ATOM 699 C CA . LEU A 1 91 ? -17.103 14.631 -25.305 1.00 82.31 91 LEU A CA 1
ATOM 700 C C . LEU A 1 91 ? -16.600 14.218 -26.696 1.00 82.31 91 LEU A C 1
ATOM 702 O O . LEU A 1 91 ? -15.462 13.776 -26.832 1.00 82.31 91 LEU A O 1
ATOM 706 N N . GLY A 1 92 ? -17.388 14.429 -27.756 1.00 84.25 92 GLY A N 1
ATOM 707 C CA . GLY A 1 92 ? -16.973 14.115 -29.138 1.00 84.25 92 GLY A CA 1
ATOM 708 C C . GLY A 1 92 ? -15.703 14.837 -29.629 1.00 84.25 92 GLY A C 1
ATOM 709 O O . GLY A 1 92 ? -15.206 14.537 -30.708 1.00 84.25 92 GLY A O 1
ATOM 710 N N . VAL A 1 93 ? -15.173 15.775 -28.839 1.00 85.38 93 VAL A N 1
ATOM 711 C CA . VAL A 1 93 ? -13.935 16.531 -29.090 1.00 85.38 93 VAL A CA 1
ATOM 712 C C . VAL A 1 93 ? -12.766 16.103 -28.191 1.00 85.38 93 VAL A C 1
ATOM 714 O O . VAL A 1 93 ? -11.665 16.633 -28.316 1.00 85.38 93 VAL A O 1
ATOM 717 N N . SER A 1 94 ? -12.986 15.179 -27.255 1.00 87.88 94 SER A N 1
ATOM 718 C CA . SER A 1 94 ? -11.967 14.724 -26.310 1.00 87.88 94 SER A CA 1
ATOM 719 C C . SER A 1 94 ? -11.140 13.595 -26.918 1.00 87.88 94 SER A C 1
ATOM 721 O O . SER A 1 94 ? -11.669 12.541 -27.262 1.00 87.88 94 SER A O 1
ATOM 723 N N . ALA A 1 95 ? -9.824 13.784 -27.002 1.00 87.75 95 ALA A N 1
ATOM 724 C CA . ALA A 1 95 ? -8.918 12.692 -27.335 1.00 87.75 95 ALA A CA 1
ATOM 725 C C . ALA A 1 95 ? -8.821 11.698 -26.164 1.00 87.75 95 ALA A C 1
ATOM 727 O O . ALA A 1 95 ? -8.887 12.097 -25.000 1.00 87.75 95 ALA A O 1
ATOM 728 N N . ALA A 1 96 ? -8.629 10.413 -26.457 1.00 88.44 96 ALA A N 1
ATOM 729 C CA . ALA A 1 96 ? -8.399 9.393 -25.437 1.00 88.44 96 ALA A CA 1
ATOM 730 C C . ALA A 1 96 ? -6.904 9.281 -25.106 1.00 88.44 96 ALA A C 1
ATOM 732 O O . ALA A 1 96 ? -6.052 9.229 -25.997 1.00 88.44 96 ALA A O 1
ATOM 733 N N . CYS A 1 97 ? -6.573 9.208 -23.819 1.00 87.38 97 CYS A N 1
ATOM 734 C CA . CYS A 1 97 ? -5.226 8.901 -23.373 1.00 87.38 97 CYS A CA 1
ATOM 735 C C . CYS A 1 97 ? -4.856 7.471 -23.768 1.00 87.38 97 CYS A C 1
ATOM 737 O O . CYS A 1 97 ? -5.525 6.515 -23.386 1.00 87.38 97 CYS A O 1
ATOM 739 N N . GLN A 1 98 ? -3.725 7.307 -24.453 1.00 82.50 98 GLN A N 1
ATOM 740 C CA . GLN A 1 98 ? -3.250 5.990 -24.894 1.00 82.50 98 GLN A CA 1
ATOM 741 C C . GLN A 1 98 ? -2.913 5.033 -23.738 1.00 82.50 98 GLN A C 1
ATOM 743 O O . GLN A 1 98 ? -2.881 3.828 -23.939 1.00 82.50 98 GLN A O 1
ATOM 748 N N . ALA A 1 99 ? -2.595 5.556 -22.547 1.00 80.62 99 ALA A N 1
ATOM 749 C CA . ALA A 1 99 ? -2.207 4.736 -21.397 1.00 80.62 99 ALA A CA 1
ATOM 750 C C . ALA A 1 99 ? -3.408 4.218 -20.595 1.00 80.62 99 ALA A C 1
ATOM 752 O O . ALA A 1 99 ? -3.369 3.104 -20.086 1.00 80.62 99 ALA A O 1
ATOM 753 N N . THR A 1 100 ? -4.445 5.042 -20.436 1.00 84.69 100 THR A N 1
ATOM 754 C CA . THR A 1 100 ? -5.564 4.770 -19.519 1.00 84.69 100 THR A CA 1
ATOM 755 C C . THR A 1 100 ? -6.898 4.589 -20.234 1.00 84.69 100 THR A C 1
ATOM 757 O O . THR A 1 100 ? -7.846 4.109 -19.622 1.00 84.69 100 THR A O 1
ATOM 760 N N . GLY A 1 101 ? -7.008 5.001 -21.500 1.00 86.75 101 GLY A N 1
ATOM 761 C CA . GLY A 1 101 ? -8.280 5.096 -22.220 1.00 86.75 101 GLY A CA 1
ATOM 762 C C . GLY A 1 101 ? -9.190 6.231 -21.732 1.00 86.75 101 GLY A C 1
ATOM 763 O O . GLY A 1 101 ? -10.242 6.459 -22.321 1.00 86.75 101 GLY A O 1
ATOM 764 N N . LEU A 1 102 ? -8.797 6.957 -20.680 1.00 88.81 102 LEU A N 1
ATOM 765 C CA . LEU A 1 102 ? -9.552 8.078 -20.124 1.00 88.81 102 LEU A CA 1
ATOM 766 C C . LEU A 1 102 ? -9.365 9.345 -20.971 1.00 88.81 102 LEU A C 1
ATOM 768 O O . LEU A 1 102 ? -8.379 9.443 -21.708 1.00 88.81 102 LEU A O 1
ATOM 772 N N . PRO A 1 103 ? -10.262 10.339 -20.859 1.00 90.31 103 PRO A N 1
ATOM 773 C CA . PRO A 1 103 ? -10.119 11.602 -21.572 1.00 90.31 103 PRO A CA 1
ATOM 774 C C . PRO A 1 103 ? -8.772 12.265 -21.302 1.00 90.31 103 PRO A C 1
ATOM 776 O O . PRO A 1 103 ? -8.301 12.348 -20.165 1.00 90.31 103 PRO A O 1
ATOM 779 N N . ALA A 1 104 ? -8.152 12.747 -22.368 1.00 89.88 104 ALA A N 1
ATOM 780 C CA . ALA A 1 104 ? -6.934 13.520 -22.286 1.00 89.88 104 ALA A CA 1
ATOM 781 C C . ALA A 1 104 ? -7.173 14.842 -21.549 1.00 89.88 104 ALA A C 1
ATOM 783 O O . ALA A 1 104 ? -8.100 15.584 -21.870 1.00 89.88 104 ALA A O 1
ATOM 784 N N . ALA A 1 105 ? -6.289 15.146 -20.605 1.00 89.44 105 ALA A N 1
ATOM 785 C CA . ALA A 1 105 ? -6.251 16.403 -19.868 1.00 89.44 105 ALA A CA 1
ATOM 786 C C . ALA A 1 105 ? -5.059 17.286 -20.276 1.00 89.44 105 ALA A C 1
ATOM 788 O O . ALA A 1 105 ? -5.043 18.474 -19.968 1.00 89.44 105 ALA A O 1
ATOM 789 N N . GLY A 1 106 ? -4.062 16.737 -20.978 1.00 88.06 106 GLY A N 1
ATOM 790 C CA . GLY A 1 106 ? -2.887 17.500 -21.389 1.00 88.06 106 GLY A CA 1
ATOM 791 C C . GLY A 1 106 ? -1.822 16.669 -22.095 1.00 88.06 106 GLY A C 1
ATOM 792 O O . GLY A 1 106 ? -2.081 15.570 -22.586 1.00 88.06 106 GLY A O 1
ATOM 793 N N . TYR A 1 107 ? -0.611 17.217 -22.138 1.00 85.62 107 TYR A N 1
ATOM 794 C CA . TYR A 1 107 ? 0.568 16.635 -22.783 1.00 85.62 107 TYR A CA 1
ATOM 795 C C . TYR A 1 107 ? 1.663 16.363 -21.746 1.00 85.62 107 TYR A C 1
ATOM 797 O O . TYR A 1 107 ? 1.634 16.961 -20.669 1.00 85.62 107 TYR A O 1
ATOM 805 N N . PRO A 1 108 ? 2.645 15.495 -22.045 1.00 78.06 108 PRO A N 1
ATOM 806 C CA . PRO A 1 108 ? 3.718 15.193 -21.114 1.00 78.06 108 PRO A CA 1
ATOM 807 C C . PRO A 1 108 ? 4.532 16.467 -20.844 1.00 78.06 108 PRO A C 1
ATOM 809 O O . PRO A 1 108 ? 4.748 17.254 -21.777 1.00 78.06 108 PRO A O 1
ATOM 812 N N . PRO A 1 109 ? 5.027 16.670 -19.611 1.00 72.94 109 PRO A N 1
ATOM 813 C CA . PRO A 1 109 ? 5.948 17.764 -19.329 1.00 72.94 109 PRO A CA 1
ATOM 814 C C . PRO A 1 109 ? 7.206 17.633 -20.200 1.00 72.94 109 PRO A C 1
ATOM 816 O O . PRO A 1 109 ? 7.582 16.535 -20.615 1.00 72.94 109 PRO A O 1
ATOM 819 N N . ALA A 1 110 ? 7.875 18.752 -20.493 1.00 66.06 110 ALA A N 1
ATOM 820 C CA . ALA A 1 110 ? 9.036 18.767 -21.389 1.00 66.06 110 ALA A CA 1
ATOM 821 C C . ALA A 1 110 ? 10.154 17.799 -20.942 1.00 66.06 110 ALA A C 1
ATOM 823 O O . ALA A 1 110 ? 10.788 17.182 -21.794 1.00 66.06 110 ALA A O 1
ATOM 824 N N . ALA A 1 111 ? 10.320 17.608 -19.628 1.00 58.97 111 ALA A N 1
ATOM 825 C CA . ALA A 1 111 ? 11.268 16.674 -19.016 1.00 58.97 111 ALA A CA 1
ATOM 826 C C . ALA A 1 111 ? 10.919 15.182 -19.214 1.00 58.97 111 ALA A C 1
ATOM 828 O O . ALA A 1 111 ? 11.777 14.323 -19.039 1.00 58.97 111 ALA A O 1
ATOM 829 N N . ALA A 1 112 ? 9.678 14.859 -19.594 1.00 56.94 112 ALA A N 1
ATOM 830 C CA . ALA A 1 112 ? 9.218 13.496 -19.869 1.00 56.94 112 ALA A CA 1
ATOM 831 C C . ALA A 1 112 ? 9.220 13.147 -21.372 1.00 56.94 112 ALA A C 1
ATOM 833 O O . ALA A 1 112 ? 8.769 12.064 -21.755 1.00 56.94 112 ALA A O 1
ATOM 834 N N . LYS A 1 113 ? 9.712 14.043 -22.243 1.00 56.91 113 LYS A N 1
ATOM 835 C CA . LYS A 1 113 ? 9.871 13.766 -23.678 1.00 56.91 113 LYS A CA 1
ATOM 836 C C . LYS A 1 113 ? 11.045 12.808 -23.879 1.00 56.91 113 LYS A C 1
ATOM 838 O O . LYS A 1 113 ? 12.188 13.158 -23.609 1.00 56.91 113 LYS A O 1
ATOM 843 N N . ARG A 1 114 ? 10.760 11.595 -24.359 1.00 53.88 114 ARG A N 1
ATOM 844 C CA . ARG A 1 114 ? 11.747 10.512 -24.513 1.00 53.88 114 ARG A CA 1
ATOM 845 C C . ARG A 1 114 ? 12.733 10.719 -25.676 1.00 53.88 114 ARG A C 1
ATOM 847 O O . ARG A 1 114 ? 13.745 10.031 -25.720 1.00 53.88 114 ARG A O 1
ATOM 854 N N . SER A 1 115 ? 12.485 11.666 -26.588 1.00 48.72 115 SER A N 1
ATOM 855 C CA . SER A 1 115 ? 13.413 12.048 -27.666 1.00 48.72 115 SER A CA 1
ATOM 856 C C . SER A 1 115 ? 13.033 13.401 -28.302 1.00 48.72 115 SER A C 1
ATOM 858 O O . SER A 1 115 ? 11.853 13.746 -28.364 1.00 48.72 115 SER A O 1
ATOM 860 N N . GLN A 1 116 ? 14.011 14.149 -28.844 1.00 46.59 116 GLN A N 1
ATOM 861 C CA . GLN A 1 116 ? 13.772 15.327 -29.707 1.00 46.59 116 GLN A CA 1
ATOM 862 C C . GLN A 1 116 ? 13.010 14.980 -31.004 1.00 46.59 116 GLN A C 1
ATOM 864 O O . GLN A 1 116 ? 12.392 15.857 -31.611 1.00 46.59 116 GLN A O 1
ATOM 869 N N . THR A 1 117 ? 13.032 13.711 -31.426 1.00 45.62 117 THR A N 1
ATOM 870 C CA . THR A 1 117 ? 12.297 13.192 -32.590 1.00 45.62 117 THR A CA 1
ATOM 871 C C . THR A 1 117 ? 10.932 12.604 -32.238 1.00 45.62 117 THR A C 1
ATOM 873 O O . THR A 1 117 ? 10.165 12.306 -33.152 1.00 45.62 117 THR A O 1
ATOM 876 N N . ASP A 1 118 ? 10.585 12.499 -30.948 1.00 48.94 118 ASP A N 1
ATOM 877 C CA . ASP A 1 118 ? 9.274 12.035 -30.482 1.00 48.94 118 ASP A CA 1
ATOM 878 C C . ASP A 1 118 ? 8.243 13.167 -30.650 1.00 48.94 118 ASP A C 1
ATOM 880 O O . ASP A 1 118 ? 7.757 13.794 -29.710 1.00 48.94 118 ASP A O 1
ATOM 884 N N . ARG A 1 119 ? 7.970 13.501 -31.917 1.00 44.31 119 ARG A N 1
ATOM 885 C CA . ARG A 1 119 ? 6.957 14.475 -32.350 1.00 44.31 119 ARG A CA 1
ATOM 886 C C . ARG A 1 119 ? 5.532 13.942 -32.191 1.00 44.31 119 ARG A C 1
ATOM 888 O O . ARG A 1 119 ? 4.580 14.636 -32.547 1.00 44.31 119 ARG A O 1
ATOM 895 N N . HIS A 1 120 ? 5.357 12.732 -31.663 1.00 50.28 120 HIS A N 1
ATOM 896 C CA . HIS A 1 120 ? 4.041 12.232 -31.311 1.00 50.28 120 HIS A CA 1
ATOM 897 C C . HIS A 1 120 ? 3.593 12.926 -30.027 1.00 50.28 120 HIS A C 1
ATOM 899 O O . HIS A 1 120 ? 4.011 12.588 -28.923 1.00 50.28 120 HIS A O 1
ATOM 905 N N . PHE A 1 121 ? 2.737 13.934 -30.193 1.00 59.50 121 PHE A N 1
ATOM 906 C CA . PHE A 1 121 ? 1.992 14.579 -29.119 1.00 59.50 121 PHE A CA 1
ATOM 907 C C . PHE A 1 121 ? 1.154 13.528 -28.377 1.00 59.50 121 PHE A C 1
ATOM 909 O O . PHE A 1 121 ? -0.014 13.301 -28.688 1.00 59.50 121 PHE A O 1
ATOM 916 N N . ARG A 1 122 ? 1.762 12.830 -27.414 1.00 77.75 122 ARG A N 1
ATOM 917 C CA . ARG A 1 122 ? 1.059 11.834 -26.616 1.00 77.75 122 ARG A CA 1
ATOM 918 C C . ARG A 1 122 ? 0.146 12.560 -25.648 1.00 77.75 122 ARG A C 1
ATOM 920 O O . ARG A 1 122 ? 0.601 13.153 -24.680 1.00 77.75 122 ARG A O 1
ATOM 927 N N . VAL A 1 123 ? -1.147 12.503 -25.909 1.00 86.50 123 VAL A N 1
ATOM 928 C CA . VAL A 1 123 ? -2.145 13.034 -24.990 1.00 86.50 123 VAL A CA 1
ATOM 929 C C . VAL A 1 123 ? -2.276 12.129 -23.761 1.00 86.50 123 VAL A C 1
ATOM 931 O O . VAL A 1 123 ? -2.320 10.897 -23.865 1.00 86.50 123 VAL A O 1
ATOM 934 N N . LEU A 1 124 ? -2.303 12.742 -22.583 1.00 89.06 124 LEU A N 1
ATOM 935 C CA . LEU A 1 124 ? -2.287 12.070 -21.289 1.00 89.06 124 LEU A CA 1
ATOM 936 C C . LEU A 1 124 ? -3.516 12.446 -20.465 1.00 89.06 124 LEU A C 1
ATOM 938 O O . LEU A 1 124 ? -3.967 13.590 -20.505 1.00 89.06 124 LEU A O 1
ATOM 942 N N . SER A 1 125 ? -4.057 11.482 -19.720 1.00 90.62 125 SER A N 1
ATOM 943 C CA . SER A 1 125 ? -5.141 11.725 -18.769 1.00 90.62 125 SER A CA 1
ATOM 944 C C . SER A 1 125 ? -4.608 12.381 -17.493 1.00 90.62 125 SER A C 1
ATOM 946 O O . SER A 1 125 ? -3.400 12.351 -17.224 1.00 90.62 125 SER A O 1
ATOM 948 N N . ALA A 1 126 ? -5.499 12.981 -16.701 1.00 89.50 126 ALA A N 1
ATOM 949 C CA . ALA A 1 126 ? -5.126 13.715 -15.491 1.00 89.50 126 ALA A CA 1
ATOM 950 C C . ALA A 1 126 ? -4.347 12.841 -14.490 1.00 89.50 126 ALA A C 1
ATOM 952 O O . ALA A 1 126 ? -3.386 13.300 -13.881 1.00 89.50 126 ALA A O 1
ATOM 953 N N . GLU A 1 127 ? -4.693 11.557 -14.390 1.00 89.12 127 GLU A N 1
ATOM 954 C CA . GLU A 1 127 ? -4.039 10.570 -13.523 1.00 89.12 127 GLU A CA 1
ATOM 955 C C . GLU A 1 127 ? -2.575 10.346 -13.903 1.00 89.12 127 GLU A C 1
ATOM 957 O O . GLU A 1 127 ? -1.712 10.174 -13.042 1.00 89.12 127 GLU A O 1
ATOM 962 N N . VAL A 1 128 ? -2.290 10.299 -15.208 1.00 88.00 128 VAL A N 1
ATOM 963 C CA . VAL A 1 128 ? -0.927 10.088 -15.703 1.00 88.00 128 VAL A CA 1
ATOM 964 C C . VAL A 1 128 ? -0.116 11.363 -15.538 1.00 88.00 128 VAL A C 1
ATOM 966 O O . VAL A 1 128 ? 1.038 11.287 -15.133 1.00 88.00 128 VAL A O 1
ATOM 969 N N . LEU A 1 129 ? -0.717 12.526 -15.800 1.00 88.00 129 LEU A N 1
ATOM 970 C CA . LEU A 1 129 ? -0.055 13.816 -15.613 1.00 88.00 129 LEU A CA 1
ATOM 971 C C . LEU A 1 129 ? 0.337 14.043 -14.153 1.00 88.00 129 LEU A C 1
ATOM 973 O O . LEU A 1 129 ? 1.491 14.372 -13.902 1.00 88.00 129 LEU A O 1
ATOM 977 N N . ALA A 1 130 ? -0.563 13.766 -13.207 1.00 88.56 130 ALA A N 1
ATOM 978 C CA . ALA A 1 130 ? -0.259 13.837 -11.779 1.00 88.56 130 ALA A CA 1
ATOM 979 C C . ALA A 1 130 ? 0.922 12.925 -11.400 1.00 88.56 130 ALA A C 1
ATOM 981 O O . ALA A 1 130 ? 1.838 13.343 -10.704 1.00 88.56 130 ALA A O 1
ATOM 982 N N . LYS A 1 131 ? 0.970 11.693 -11.928 1.00 85.56 131 LYS A N 1
ATOM 983 C CA . LYS A 1 131 ? 2.094 10.758 -11.705 1.00 85.56 131 LYS A CA 1
ATOM 984 C C . LYS A 1 131 ? 3.418 11.207 -12.334 1.00 85.56 131 LYS A C 1
ATOM 986 O O . LYS A 1 131 ? 4.471 10.727 -11.917 1.00 85.56 131 LYS A O 1
ATOM 991 N N . LEU A 1 132 ? 3.368 12.053 -13.361 1.00 83.56 132 LEU A N 1
ATOM 992 C CA . LEU A 1 132 ? 4.541 12.566 -14.069 1.00 83.56 132 LEU A CA 1
ATOM 993 C C . LEU A 1 132 ? 5.039 13.906 -13.524 1.00 83.56 132 LEU A C 1
ATOM 995 O O . LEU A 1 132 ? 6.061 14.386 -14.008 1.00 83.56 132 LEU A O 1
ATOM 999 N N . GLU A 1 133 ? 4.357 14.493 -12.542 1.00 84.94 133 GLU A N 1
ATOM 1000 C CA . GLU A 1 133 ? 4.813 15.712 -11.884 1.00 84.94 133 GLU A CA 1
ATOM 1001 C C . GLU A 1 133 ? 6.198 15.497 -11.257 1.00 84.94 133 GLU A C 1
ATOM 1003 O O . GLU A 1 133 ? 6.420 14.532 -10.518 1.00 84.94 133 GLU A O 1
ATOM 1008 N N . ASP A 1 134 ? 7.140 16.394 -11.555 1.00 82.12 134 ASP A N 1
ATOM 1009 C CA . ASP A 1 134 ? 8.545 16.219 -11.173 1.00 82.12 134 ASP A CA 1
ATOM 1010 C C . ASP A 1 134 ? 8.715 16.139 -9.650 1.00 82.12 134 ASP A C 1
ATOM 1012 O O . ASP A 1 134 ? 9.379 15.231 -9.156 1.00 82.12 134 ASP A O 1
ATOM 1016 N N . ALA A 1 135 ? 8.002 16.979 -8.892 1.00 84.69 135 ALA A N 1
ATOM 1017 C CA . ALA A 1 135 ? 8.016 16.933 -7.430 1.00 84.69 135 ALA A CA 1
ATOM 1018 C C . ALA A 1 135 ? 7.581 15.562 -6.876 1.00 84.69 135 ALA A C 1
ATOM 1020 O O . ALA A 1 135 ? 8.187 15.044 -5.933 1.00 84.69 135 ALA A O 1
ATOM 1021 N N . LEU A 1 136 ? 6.557 14.940 -7.473 1.00 83.69 136 LEU A N 1
ATOM 1022 C CA . LEU A 1 136 ? 6.077 13.623 -7.056 1.00 83.69 136 LEU A CA 1
ATOM 1023 C C . LEU A 1 136 ? 7.052 12.509 -7.459 1.00 83.69 136 LEU A C 1
ATOM 1025 O O . LEU A 1 136 ? 7.267 11.567 -6.687 1.00 83.69 136 LEU A O 1
ATOM 1029 N N . ARG A 1 137 ? 7.653 12.606 -8.649 1.00 81.38 137 ARG A N 1
ATOM 1030 C CA . ARG A 1 137 ? 8.667 11.658 -9.131 1.00 81.38 137 ARG A CA 1
ATOM 1031 C C . ARG A 1 137 ? 9.907 11.677 -8.246 1.00 81.38 137 ARG A C 1
ATOM 1033 O O . ARG A 1 137 ? 10.338 10.609 -7.808 1.00 81.38 137 ARG A O 1
ATOM 1040 N N . ASP A 1 138 ? 10.417 12.862 -7.932 1.00 82.94 138 ASP A N 1
ATOM 1041 C CA . ASP A 1 138 ? 11.590 13.050 -7.080 1.00 82.94 138 ASP A CA 1
ATOM 1042 C C . ASP A 1 138 ? 11.319 12.546 -5.662 1.00 82.94 138 ASP A C 1
ATOM 1044 O O . ASP A 1 138 ? 12.106 11.776 -5.104 1.00 82.94 138 ASP A O 1
ATOM 1048 N N . TRP A 1 139 ? 10.153 12.881 -5.098 1.00 86.00 139 TRP A N 1
ATOM 1049 C CA . TRP A 1 139 ? 9.743 12.370 -3.792 1.00 86.00 139 TRP A CA 1
ATOM 1050 C C . TRP A 1 139 ? 9.641 10.838 -3.774 1.00 86.00 139 TRP A C 1
ATOM 1052 O O . TRP A 1 139 ? 10.097 10.193 -2.824 1.00 86.00 139 TRP A O 1
ATOM 1062 N N . SER A 1 140 ? 9.074 10.242 -4.826 1.00 81.00 140 SER A N 1
ATOM 1063 C CA . SER A 1 140 ? 8.913 8.789 -4.947 1.00 81.00 140 SER A CA 1
ATOM 1064 C C . SER A 1 140 ? 10.260 8.078 -5.090 1.00 81.00 140 SER A C 1
ATOM 1066 O O . SER A 1 140 ? 10.490 7.067 -4.424 1.00 81.00 140 SER A O 1
ATOM 1068 N N . ALA A 1 141 ? 11.172 8.625 -5.898 1.00 78.25 141 ALA A N 1
ATOM 1069 C CA . ALA A 1 141 ? 12.530 8.111 -6.054 1.00 78.25 141 ALA A CA 1
ATOM 1070 C C . ALA A 1 141 ? 13.312 8.188 -4.732 1.00 78.25 141 ALA A C 1
ATOM 1072 O O . ALA A 1 141 ? 13.861 7.183 -4.279 1.00 78.25 141 ALA A O 1
ATOM 1073 N N . ALA A 1 142 ? 13.272 9.336 -4.048 1.00 83.00 142 ALA A N 1
ATOM 1074 C CA . ALA A 1 142 ? 13.919 9.519 -2.750 1.00 83.00 142 ALA A CA 1
ATOM 1075 C C . ALA A 1 142 ? 13.319 8.612 -1.660 1.00 83.00 142 ALA A C 1
ATOM 1077 O O . ALA A 1 142 ? 14.021 8.128 -0.769 1.00 83.00 142 ALA A O 1
ATOM 1078 N N . ARG A 1 143 ? 12.004 8.359 -1.696 1.00 83.75 143 ARG A N 1
ATOM 1079 C CA . ARG A 1 143 ? 11.355 7.390 -0.800 1.00 83.75 143 ARG A CA 1
ATOM 1080 C C . ARG A 1 143 ? 11.871 5.976 -1.049 1.00 83.75 143 ARG A C 1
ATOM 1082 O O . ARG A 1 143 ? 12.188 5.286 -0.083 1.00 83.75 143 ARG A O 1
ATOM 1089 N N . LEU A 1 144 ? 11.967 5.561 -2.309 1.00 78.81 144 LEU A N 1
ATOM 1090 C CA . LEU A 1 144 ? 12.452 4.235 -2.677 1.00 78.81 144 LEU A CA 1
ATOM 1091 C C . LEU A 1 144 ? 13.915 4.025 -2.255 1.00 78.81 144 LEU A C 1
ATOM 1093 O O . LEU A 1 144 ? 14.224 3.008 -1.638 1.00 78.81 144 LEU A O 1
ATOM 1097 N N . GLN A 1 145 ? 14.777 5.021 -2.479 1.00 79.38 145 GLN A N 1
ATOM 1098 C CA . GLN A 1 145 ? 16.174 5.003 -2.025 1.00 79.38 145 GLN A CA 1
ATOM 1099 C C . GLN A 1 145 ? 16.292 4.856 -0.502 1.00 79.38 145 GLN A C 1
ATOM 1101 O O . GLN A 1 145 ? 17.108 4.082 -0.016 1.00 79.38 145 GLN A O 1
ATOM 1106 N N . ARG A 1 146 ? 15.446 5.545 0.275 1.00 82.88 146 ARG A N 1
ATOM 1107 C CA . ARG A 1 146 ? 15.427 5.387 1.742 1.00 82.88 146 ARG A CA 1
ATOM 1108 C C . ARG A 1 146 ? 14.957 4.007 2.190 1.00 82.88 146 ARG A C 1
ATOM 1110 O O . ARG A 1 146 ? 15.370 3.537 3.245 1.00 82.88 146 ARG A O 1
ATOM 1117 N N . MET A 1 147 ? 14.059 3.381 1.434 1.00 78.00 147 MET A N 1
ATOM 1118 C CA . MET A 1 147 ? 13.564 2.049 1.767 1.00 78.00 147 MET A CA 1
ATOM 1119 C C . MET A 1 147 ? 14.602 0.965 1.489 1.00 78.00 147 MET A C 1
ATOM 1121 O O . MET A 1 147 ? 14.675 0.019 2.272 1.00 78.00 147 MET A O 1
ATOM 1125 N N . ILE A 1 148 ? 15.389 1.121 0.420 1.00 78.38 148 ILE A N 1
ATOM 1126 C CA . ILE A 1 148 ? 16.428 0.173 0.007 1.00 78.38 148 ILE A CA 1
ATOM 1127 C C . ILE A 1 148 ? 17.731 0.934 -0.289 1.00 78.38 148 ILE A C 1
ATOM 1129 O O . ILE A 1 148 ? 18.050 1.185 -1.454 1.00 78.38 148 ILE A O 1
ATOM 1133 N N . PRO A 1 149 ? 18.493 1.311 0.753 1.00 75.25 149 PRO A N 1
ATOM 1134 C CA . PRO A 1 149 ? 19.718 2.092 0.589 1.00 75.25 149 PRO A CA 1
ATOM 1135 C C . PRO A 1 149 ? 20.763 1.395 -0.285 1.00 75.25 149 PRO A C 1
ATOM 1137 O O . PRO A 1 149 ? 21.467 2.057 -1.040 1.00 75.25 149 PRO A O 1
ATOM 1140 N N . ASP A 1 150 ? 20.819 0.061 -0.238 1.00 71.50 150 ASP A N 1
ATOM 1141 C CA . ASP A 1 150 ? 21.777 -0.743 -1.009 1.00 71.50 150 ASP A CA 1
ATOM 1142 C C . ASP A 1 150 ? 21.536 -0.664 -2.529 1.00 71.50 150 ASP A C 1
ATOM 1144 O O . ASP A 1 150 ? 22.433 -0.951 -3.315 1.00 71.50 150 ASP A O 1
ATOM 1148 N N . LEU A 1 151 ? 20.343 -0.229 -2.957 1.00 66.94 151 LEU A N 1
ATOM 1149 C CA . LEU A 1 151 ? 20.018 0.020 -4.365 1.00 66.94 151 LEU A CA 1
ATOM 1150 C C . LEU A 1 151 ? 20.223 1.483 -4.783 1.00 66.94 151 LEU A C 1
ATOM 1152 O O . LEU A 1 151 ? 20.010 1.811 -5.946 1.00 66.94 151 LEU A O 1
ATOM 1156 N N . ALA A 1 152 ? 20.633 2.377 -3.877 1.00 67.62 152 ALA A N 1
ATOM 1157 C CA . ALA A 1 152 ? 20.779 3.801 -4.185 1.00 67.62 152 ALA A CA 1
ATOM 1158 C C . ALA A 1 152 ? 21.922 4.096 -5.173 1.00 67.62 152 ALA A C 1
ATOM 1160 O O . ALA A 1 152 ? 21.849 5.078 -5.909 1.00 67.62 152 ALA A O 1
ATOM 1161 N N . SER A 1 153 ? 22.952 3.246 -5.207 1.00 65.31 153 SER A N 1
ATOM 1162 C CA . SER A 1 153 ? 24.061 3.317 -6.168 1.00 65.31 153 SER A CA 1
ATOM 1163 C C . SER A 1 153 ? 23.709 2.743 -7.543 1.00 65.31 153 SER A C 1
ATOM 1165 O O . SER A 1 153 ? 24.475 2.925 -8.489 1.00 65.31 153 SER A O 1
ATOM 1167 N N . TRP A 1 154 ? 22.563 2.070 -7.669 1.00 64.69 154 TRP A N 1
ATOM 1168 C CA . TRP A 1 154 ? 22.169 1.377 -8.884 1.00 64.69 154 TRP A CA 1
ATOM 1169 C C . TRP A 1 154 ? 21.107 2.168 -9.654 1.00 64.69 154 TRP A C 1
ATOM 1171 O O . TRP A 1 154 ? 20.062 2.517 -9.094 1.00 64.69 154 TRP A O 1
ATOM 1181 N N . PRO A 1 155 ? 21.296 2.419 -10.961 1.00 64.56 155 PRO A N 1
ATOM 1182 C CA . PRO A 1 155 ? 20.197 2.870 -11.803 1.00 64.56 155 PRO A CA 1
ATOM 1183 C C . PRO A 1 155 ? 19.119 1.777 -11.833 1.00 64.56 155 PRO A C 1
ATOM 1185 O O . PRO A 1 155 ? 19.341 0.660 -12.300 1.00 64.56 155 PRO A O 1
ATOM 1188 N N . LEU A 1 156 ? 17.948 2.088 -11.277 1.00 64.31 156 LEU A N 1
ATOM 1189 C CA . LEU A 1 156 ? 16.809 1.172 -11.269 1.00 64.31 156 LEU A CA 1
ATOM 1190 C C . LEU A 1 156 ? 16.226 1.007 -12.674 1.00 64.31 156 LEU A C 1
ATOM 1192 O O . LEU A 1 156 ? 16.324 1.894 -13.523 1.00 64.31 156 LEU A O 1
ATOM 1196 N N . TRP A 1 157 ? 15.547 -0.116 -12.897 1.00 63.44 157 TRP A N 1
ATOM 1197 C CA . TRP A 1 157 ? 14.861 -0.405 -14.152 1.00 63.44 157 TRP A CA 1
ATOM 1198 C C . TRP A 1 157 ? 13.664 0.534 -14.378 1.00 63.44 157 TRP A C 1
ATOM 1200 O O . TRP A 1 157 ? 12.530 0.282 -13.958 1.00 63.44 157 TRP A O 1
ATOM 1210 N N . TYR A 1 158 ? 13.926 1.682 -15.004 1.00 54.06 158 TYR A N 1
ATOM 1211 C CA . TYR A 1 158 ? 12.905 2.684 -15.326 1.00 54.06 158 TYR A CA 1
ATOM 1212 C C . TYR A 1 158 ? 12.282 2.480 -16.707 1.00 54.06 158 TYR A C 1
ATOM 1214 O O . TYR A 1 158 ? 11.141 2.899 -16.911 1.00 54.06 158 TYR A O 1
ATOM 1222 N N . ASN A 1 159 ? 13.000 1.836 -17.632 1.00 52.47 159 ASN A N 1
ATOM 1223 C CA . ASN A 1 159 ? 12.525 1.591 -18.986 1.00 52.47 159 ASN A CA 1
ATOM 1224 C C . ASN A 1 159 ? 12.309 0.090 -19.219 1.00 52.47 159 ASN A C 1
ATOM 1226 O O . ASN A 1 159 ? 13.242 -0.637 -19.530 1.00 52.47 159 ASN A O 1
ATOM 1230 N N . LEU A 1 160 ? 11.062 -0.352 -19.036 1.00 52.19 160 LEU A N 1
ATOM 1231 C CA . LEU A 1 160 ? 10.609 -1.713 -19.352 1.00 52.19 160 LEU A CA 1
ATOM 1232 C C . LEU A 1 160 ? 10.400 -1.923 -20.861 1.00 52.19 160 LEU A C 1
ATOM 1234 O O . LEU A 1 160 ? 10.012 -3.013 -21.275 1.00 52.19 160 LEU A O 1
ATOM 1238 N N . ASP A 1 161 ? 10.585 -0.882 -21.678 1.00 46.19 161 ASP A N 1
ATOM 1239 C CA . ASP A 1 161 ? 10.406 -1.004 -23.117 1.00 46.19 161 ASP A CA 1
ATOM 1240 C C . ASP A 1 161 ? 11.467 -1.935 -23.710 1.00 46.19 161 ASP A C 1
ATOM 1242 O O . ASP A 1 161 ? 12.635 -1.919 -23.318 1.00 46.19 161 ASP A O 1
ATOM 1246 N N . ALA A 1 162 ? 11.055 -2.686 -24.733 1.00 40.09 162 ALA A N 1
ATOM 1247 C CA . ALA A 1 162 ? 11.861 -3.607 -25.540 1.00 40.09 162 ALA A CA 1
ATOM 1248 C C . ALA A 1 162 ? 13.118 -2.984 -26.198 1.00 40.09 162 ALA A C 1
ATOM 1250 O O . ALA A 1 162 ? 13.823 -3.656 -26.944 1.00 40.09 162 ALA A O 1
ATOM 1251 N N . SER A 1 163 ? 13.381 -1.698 -25.953 1.00 39.12 163 SER A N 1
ATOM 1252 C CA . SER A 1 163 ? 14.575 -0.969 -26.368 1.00 39.12 163 SER A CA 1
ATOM 1253 C C . SER A 1 163 ? 15.757 -1.120 -25.413 1.00 39.12 163 SER A C 1
ATOM 1255 O O . SER A 1 163 ? 16.798 -0.545 -25.710 1.00 39.12 163 SER A O 1
ATOM 1257 N N . ASP A 1 164 ? 15.624 -1.824 -24.282 1.00 51.62 164 ASP A N 1
ATOM 1258 C CA . ASP A 1 164 ? 16.807 -2.304 -23.566 1.00 51.62 164 ASP A CA 1
ATOM 1259 C C . ASP A 1 164 ? 17.437 -3.440 -24.398 1.00 51.62 164 ASP A C 1
ATOM 1261 O O . ASP A 1 164 ? 16.881 -4.548 -24.454 1.00 51.62 164 ASP A O 1
ATOM 1265 N N . PRO A 1 165 ? 18.555 -3.181 -25.104 1.00 48.44 165 PRO A N 1
ATOM 1266 C CA . PRO A 1 165 ? 19.142 -4.148 -26.025 1.00 48.44 165 PRO A CA 1
ATOM 1267 C C . PRO A 1 165 ? 19.564 -5.424 -25.296 1.00 48.44 165 PRO A C 1
ATOM 1269 O O . PRO A 1 165 ? 19.634 -6.489 -25.908 1.00 48.44 165 PRO A O 1
ATOM 1272 N N . GLU A 1 166 ? 19.814 -5.340 -23.986 1.00 49.47 166 GLU A N 1
ATOM 1273 C CA . GLU A 1 166 ? 20.260 -6.462 -23.174 1.00 49.47 166 GLU A CA 1
ATOM 1274 C C . GLU A 1 166 ? 19.127 -7.463 -22.912 1.00 49.47 166 GLU A C 1
ATOM 1276 O O . GLU A 1 166 ? 19.367 -8.672 -22.986 1.00 49.47 166 GLU A O 1
ATOM 1281 N N . LEU A 1 167 ? 17.885 -6.991 -22.733 1.00 48.66 167 LEU A N 1
ATOM 1282 C CA . LEU A 1 167 ? 16.687 -7.839 -22.632 1.00 48.66 167 LEU A CA 1
ATOM 1283 C C . LEU A 1 167 ? 16.293 -8.457 -23.980 1.00 48.66 167 LEU A C 1
ATOM 1285 O O . LEU A 1 167 ? 15.884 -9.615 -24.022 1.00 48.66 167 LEU A O 1
ATOM 1289 N N . ALA A 1 168 ? 16.453 -7.723 -25.084 1.00 45.62 168 ALA A N 1
ATOM 1290 C CA . ALA A 1 168 ? 16.103 -8.196 -26.427 1.00 45.62 168 ALA A CA 1
ATOM 1291 C C . ALA A 1 168 ? 17.127 -9.184 -27.033 1.00 45.62 168 ALA A C 1
ATOM 1293 O O . ALA A 1 168 ? 16.797 -9.922 -27.962 1.00 45.62 168 ALA A O 1
ATOM 1294 N N . SER A 1 169 ? 18.367 -9.215 -26.526 1.00 46.72 169 SER A N 1
ATOM 1295 C CA . SER A 1 169 ? 19.508 -9.899 -27.168 1.00 46.72 169 SER A CA 1
ATOM 1296 C C . SER A 1 169 ? 19.501 -11.433 -27.143 1.00 46.72 169 SER A C 1
ATOM 1298 O O . SER A 1 169 ? 20.359 -12.054 -27.774 1.00 46.72 169 SER A O 1
ATOM 1300 N N . ARG A 1 170 ? 18.578 -12.091 -26.437 1.00 49.38 170 ARG A N 1
ATOM 1301 C CA . ARG A 1 170 ? 18.565 -13.559 -26.333 1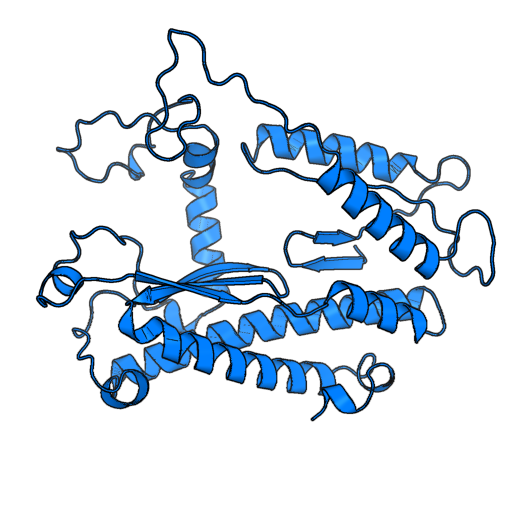.00 49.38 170 ARG A CA 1
ATOM 1302 C C . ARG A 1 170 ? 17.211 -14.060 -26.802 1.00 49.38 170 ARG A C 1
ATOM 1304 O O . ARG A 1 170 ? 16.213 -13.745 -26.179 1.00 49.38 170 ARG A O 1
ATOM 1311 N N . GLY A 1 171 ? 17.178 -14.833 -27.891 1.00 43.66 171 GLY A N 1
ATOM 1312 C CA . GLY A 1 171 ? 15.978 -15.334 -28.589 1.00 43.66 171 GLY A CA 1
ATOM 1313 C C . GLY A 1 171 ? 15.021 -16.242 -27.793 1.00 43.66 171 GLY A C 1
ATOM 1314 O O . GLY A 1 171 ? 14.327 -17.063 -28.381 1.00 43.66 171 GLY A O 1
ATOM 1315 N N . GLN A 1 172 ? 14.977 -16.109 -26.470 1.00 47.28 172 GLN A N 1
ATOM 1316 C CA . GLN A 1 172 ? 13.966 -16.631 -25.561 1.00 47.28 172 GLN A CA 1
ATOM 1317 C C . GLN A 1 172 ? 13.284 -15.404 -24.946 1.00 47.28 172 GLN A C 1
ATOM 1319 O O . GLN A 1 172 ? 13.960 -14.618 -24.295 1.00 47.28 172 GLN A O 1
ATOM 1324 N N . GLY A 1 173 ? 11.990 -15.210 -25.216 1.00 50.09 173 GLY A N 1
ATOM 1325 C CA . GLY A 1 173 ? 11.242 -13.972 -24.955 1.00 50.09 173 GLY A CA 1
ATOM 1326 C C . GLY A 1 173 ? 11.673 -13.165 -23.721 1.00 50.09 173 GLY A C 1
ATOM 1327 O O . GLY A 1 173 ? 11.802 -13.696 -22.621 1.00 50.09 173 GLY A O 1
ATOM 1328 N N . ALA A 1 174 ? 11.869 -11.861 -23.915 1.00 64.38 174 ALA A N 1
ATOM 1329 C CA . ALA A 1 174 ? 12.146 -10.905 -22.851 1.00 64.38 174 ALA A CA 1
ATOM 1330 C C . ALA A 1 174 ? 10.897 -10.720 -21.974 1.00 64.38 174 ALA A C 1
ATOM 1332 O O . ALA A 1 174 ? 10.054 -9.863 -22.240 1.00 64.38 174 ALA A O 1
ATOM 1333 N N . TYR A 1 175 ? 10.737 -11.567 -20.959 1.00 75.38 175 TYR A N 1
ATOM 1334 C CA . TYR A 1 175 ? 9.623 -11.468 -20.021 1.00 75.38 175 TYR A CA 1
ATOM 1335 C C . TYR A 1 175 ? 9.960 -10.519 -18.871 1.00 75.38 175 TYR A C 1
ATOM 1337 O O . TYR A 1 175 ? 11.079 -10.500 -18.359 1.00 75.38 175 TYR A O 1
ATOM 1345 N N . VAL A 1 176 ? 8.954 -9.772 -18.424 1.00 79.44 176 VAL A N 1
ATOM 1346 C CA . VAL A 1 176 ? 8.970 -9.038 -17.155 1.00 79.44 176 VAL A CA 1
ATOM 1347 C C . VAL A 1 176 ? 8.148 -9.849 -16.163 1.00 79.44 176 VAL A C 1
ATOM 1349 O O . VAL A 1 176 ? 6.983 -10.149 -16.429 1.00 79.44 176 VAL A O 1
ATOM 1352 N N . ALA A 1 177 ? 8.731 -10.202 -15.023 1.00 85.19 177 ALA A N 1
ATOM 1353 C CA . ALA A 1 177 ? 7.981 -10.770 -13.917 1.00 85.19 177 ALA A CA 1
ATOM 1354 C C . ALA A 1 177 ? 7.387 -9.638 -13.078 1.00 85.19 177 ALA A C 1
ATOM 1356 O O . ALA A 1 177 ? 8.090 -8.714 -12.667 1.00 85.19 177 ALA A O 1
ATOM 1357 N N . VAL A 1 178 ? 6.087 -9.729 -12.808 1.00 90.75 178 VAL A N 1
ATOM 1358 C CA . VAL A 1 178 ? 5.392 -8.882 -11.837 1.00 90.75 178 VAL A CA 1
ATOM 1359 C C . VAL A 1 178 ? 5.076 -9.760 -10.638 1.00 90.75 178 VAL A C 1
ATOM 1361 O O . VAL A 1 178 ? 4.276 -10.687 -10.742 1.00 90.75 178 VAL A O 1
ATOM 1364 N N . VAL A 1 179 ? 5.723 -9.486 -9.511 1.00 90.62 179 VAL A N 1
ATOM 1365 C CA . VAL A 1 179 ? 5.503 -10.221 -8.268 1.00 90.62 179 VAL A CA 1
ATOM 1366 C C . VAL A 1 179 ? 4.639 -9.367 -7.361 1.00 90.62 179 VAL A C 1
ATOM 1368 O O . VAL A 1 179 ? 4.987 -8.226 -7.058 1.00 90.62 179 VAL A O 1
ATOM 1371 N N . HIS A 1 180 ? 3.517 -9.932 -6.932 1.00 91.56 180 HIS A N 1
ATOM 1372 C CA . HIS A 1 180 ? 2.606 -9.337 -5.967 1.00 91.56 180 HIS A CA 1
ATOM 1373 C C . HIS A 1 180 ? 2.423 -10.308 -4.799 1.00 91.56 180 HIS A C 1
ATOM 1375 O O . HIS A 1 180 ? 2.124 -11.484 -5.012 1.00 91.56 180 HIS A O 1
ATOM 1381 N N . ALA A 1 181 ? 2.627 -9.813 -3.584 1.00 87.94 181 ALA A N 1
ATOM 1382 C CA . ALA A 1 181 ? 2.424 -10.534 -2.340 1.00 87.94 181 ALA A CA 1
ATOM 1383 C C . ALA A 1 181 ? 1.473 -9.728 -1.448 1.00 87.94 181 ALA A C 1
ATOM 1385 O O . ALA A 1 181 ? 1.666 -8.524 -1.286 1.00 87.94 181 ALA A O 1
ATOM 1386 N N . ASP A 1 182 ? 0.481 -10.418 -0.885 1.00 85.62 182 ASP A N 1
ATOM 1387 C CA . ASP A 1 182 ? -0.564 -9.864 -0.017 1.00 85.62 182 ASP A CA 1
ATOM 1388 C C . ASP A 1 182 ? -0.662 -10.676 1.288 1.00 85.62 182 ASP A C 1
ATOM 1390 O O . ASP A 1 182 ? -0.374 -11.881 1.334 1.00 85.62 182 ASP A O 1
ATOM 1394 N N . GLY A 1 183 ? -1.045 -10.006 2.374 1.00 78.00 183 GLY A N 1
ATOM 1395 C CA . GLY A 1 183 ? -1.107 -10.564 3.714 1.00 78.00 183 GLY A CA 1
ATOM 1396 C C . GLY A 1 183 ? -2.358 -11.396 3.965 1.00 78.00 183 GLY A C 1
ATOM 1397 O O . GLY A 1 183 ? -3.489 -10.917 4.025 1.00 78.00 183 GLY A O 1
ATOM 1398 N N . ASN A 1 184 ? -2.159 -12.670 4.297 1.00 76.19 184 ASN A N 1
ATOM 1399 C CA . ASN A 1 184 ? -3.278 -13.552 4.616 1.00 76.19 184 ASN A CA 1
ATOM 1400 C C . ASN A 1 184 ? -4.038 -13.133 5.891 1.00 76.19 184 ASN A C 1
ATOM 1402 O O . ASN A 1 184 ? -3.536 -13.238 7.022 1.00 76.19 184 ASN A O 1
ATOM 1406 N N . SER A 1 185 ? -5.321 -12.795 5.709 1.00 74.44 185 SER A N 1
ATOM 1407 C CA . SER A 1 185 ? -6.310 -12.567 6.778 1.00 74.44 185 SER A CA 1
ATOM 1408 C C . SER A 1 185 ? -5.930 -11.467 7.777 1.00 74.44 185 SER A C 1
ATOM 1410 O O . SER A 1 185 ? -6.290 -11.544 8.957 1.00 74.44 185 SER A O 1
ATOM 1412 N N . MET A 1 186 ? -5.227 -10.425 7.330 1.00 75.75 186 MET A N 1
ATOM 1413 C CA . MET A 1 186 ? -4.728 -9.364 8.211 1.00 75.75 186 MET A CA 1
ATOM 1414 C C . MET A 1 186 ? -5.832 -8.686 9.032 1.00 75.75 186 MET A C 1
ATOM 1416 O O . MET A 1 186 ? -5.680 -8.539 10.244 1.00 75.75 186 MET A O 1
ATOM 1420 N N . GLY A 1 187 ? -6.998 -8.395 8.444 1.00 74.81 187 GLY A N 1
ATOM 1421 C CA . GLY A 1 187 ? -8.135 -7.818 9.178 1.00 74.81 187 GLY A CA 1
ATOM 1422 C C . GLY A 1 187 ? -8.600 -8.667 10.371 1.00 74.81 187 GLY A C 1
ATOM 1423 O O . GLY A 1 187 ? -8.877 -8.137 11.447 1.00 74.81 187 GLY A O 1
ATOM 1424 N N . GLN A 1 188 ? -8.610 -9.998 10.233 1.00 75.38 188 GLN A N 1
ATOM 1425 C CA . GLN A 1 188 ? -8.956 -10.896 11.342 1.00 75.38 188 GLN A CA 1
ATOM 1426 C C . GLN A 1 188 ? -7.884 -10.890 12.436 1.00 75.38 188 GLN A C 1
ATOM 1428 O O . GLN A 1 188 ? -8.217 -10.986 13.617 1.00 75.38 188 GLN A O 1
ATOM 1433 N N . ARG A 1 189 ? -6.604 -10.753 12.066 1.00 78.75 189 ARG A N 1
ATOM 1434 C CA . ARG A 1 189 ? -5.492 -10.656 13.024 1.00 78.75 189 ARG A CA 1
ATOM 1435 C C . ARG A 1 189 ? -5.597 -9.380 13.861 1.00 78.75 189 ARG A C 1
ATOM 1437 O O . ARG A 1 189 ? -5.497 -9.458 15.083 1.00 78.75 189 ARG A O 1
ATOM 1444 N N . PHE A 1 190 ? -5.897 -8.241 13.233 1.00 80.38 190 PHE A N 1
ATOM 1445 C CA . PHE A 1 190 ? -6.141 -6.986 13.953 1.00 80.38 190 PHE A CA 1
ATOM 1446 C C . PHE A 1 190 ? -7.352 -7.094 14.899 1.00 80.38 190 PHE A C 1
ATOM 1448 O O . PHE A 1 190 ? -7.254 -6.685 16.053 1.00 80.38 190 PHE A O 1
ATOM 1455 N N . LEU A 1 191 ? -8.459 -7.714 14.464 1.00 76.38 191 LEU A N 1
ATOM 1456 C CA . LEU A 1 191 ? -9.625 -7.989 15.323 1.00 76.38 191 LEU A CA 1
ATOM 1457 C C . LEU A 1 191 ? -9.248 -8.827 16.552 1.00 76.38 191 LEU A C 1
ATOM 1459 O O . LEU A 1 191 ? -9.592 -8.463 17.673 1.00 76.38 191 LEU A O 1
ATOM 1463 N N . ARG A 1 192 ? -8.519 -9.934 16.369 1.00 80.69 192 ARG A N 1
ATOM 1464 C CA . ARG A 1 192 ? -8.122 -10.815 17.481 1.00 80.69 192 ARG A CA 1
ATOM 1465 C C . ARG A 1 192 ? -7.277 -10.091 18.530 1.00 80.69 192 ARG A C 1
ATOM 1467 O O . ARG A 1 192 ? -7.511 -10.296 19.714 1.00 80.69 192 ARG A O 1
ATOM 1474 N N . LEU A 1 193 ? -6.375 -9.196 18.122 1.00 78.56 193 LEU A N 1
ATOM 1475 C CA . LEU A 1 193 ? -5.609 -8.382 19.073 1.00 78.56 193 LEU A CA 1
ATOM 1476 C C . LEU A 1 193 ? -6.504 -7.459 19.905 1.00 78.56 193 LEU A C 1
ATOM 1478 O O . LEU A 1 193 ? -6.294 -7.332 21.106 1.00 78.56 193 LEU A O 1
ATOM 1482 N N . THR A 1 194 ? -7.542 -6.869 19.303 1.00 76.56 194 THR A N 1
ATOM 1483 C CA . THR A 1 194 ? -8.509 -6.063 20.073 1.00 76.56 194 THR A CA 1
ATOM 1484 C C . THR A 1 194 ? -9.336 -6.892 21.054 1.00 76.56 194 THR A C 1
ATOM 1486 O O . THR A 1 194 ? -9.811 -6.348 22.042 1.00 76.56 194 THR A O 1
ATOM 1489 N N . HIS A 1 195 ? -9.502 -8.198 20.814 1.00 75.31 195 HIS A N 1
ATOM 1490 C CA . HIS A 1 195 ? -10.176 -9.100 21.751 1.00 75.31 195 HIS A CA 1
ATOM 1491 C C . HIS A 1 195 ? -9.315 -9.465 22.962 1.00 75.31 195 HIS A C 1
ATOM 1493 O O . HIS A 1 195 ? -9.873 -9.732 24.021 1.00 75.31 195 HIS A O 1
ATOM 1499 N N . ALA A 1 196 ? -7.995 -9.525 22.789 1.00 75.88 196 ALA A N 1
ATOM 1500 C CA . ALA A 1 196 ? -7.068 -9.978 23.819 1.00 75.88 196 ALA A CA 1
ATOM 1501 C C . ALA A 1 196 ? -6.547 -8.839 24.718 1.00 75.88 196 ALA A C 1
ATOM 1503 O O . ALA A 1 196 ? -5.951 -9.111 25.753 1.00 75.88 196 ALA A O 1
ATOM 1504 N N . ALA A 1 197 ? -6.757 -7.576 24.335 1.00 79.56 197 ALA A N 1
ATOM 1505 C CA . ALA A 1 197 ? -6.352 -6.413 25.120 1.00 79.56 197 ALA A CA 1
ATOM 1506 C C . ALA A 1 197 ? -7.309 -6.117 26.290 1.00 79.56 197 ALA A C 1
ATOM 1508 O O . ALA A 1 197 ? -8.528 -6.222 26.157 1.00 79.56 197 ALA A O 1
ATOM 1509 N N . ASP A 1 198 ? -6.742 -5.669 27.414 1.00 77.44 198 ASP A N 1
ATOM 1510 C CA . ASP A 1 198 ? -7.487 -5.377 28.645 1.00 77.44 198 ASP A CA 1
ATOM 1511 C C . ASP A 1 198 ? -8.351 -4.109 28.555 1.00 77.44 198 ASP A C 1
ATOM 1513 O O . ASP A 1 198 ? -9.441 -4.045 29.132 1.00 77.44 198 ASP A O 1
ATOM 1517 N N . ASP A 1 199 ? -7.879 -3.084 27.846 1.00 82.56 199 ASP A N 1
ATOM 1518 C CA . ASP A 1 199 ? -8.579 -1.813 27.668 1.00 82.56 199 ASP A CA 1
ATOM 1519 C C . ASP A 1 199 ? -8.366 -1.214 26.264 1.00 82.56 199 ASP A C 1
ATOM 1521 O O . ASP A 1 199 ? -7.572 -1.708 25.456 1.00 82.56 199 ASP A O 1
ATOM 1525 N N . ASP A 1 200 ? -9.085 -0.128 25.963 1.00 85.25 200 ASP A N 1
ATOM 1526 C CA . ASP A 1 200 ? -9.036 0.526 24.651 1.00 85.25 200 ASP A CA 1
ATOM 1527 C C . ASP A 1 200 ? -7.648 1.111 24.339 1.00 85.25 200 ASP A C 1
ATOM 1529 O O . ASP A 1 200 ? -7.230 1.145 23.178 1.00 85.25 200 ASP A O 1
ATOM 1533 N N . ARG A 1 201 ? -6.893 1.550 25.357 1.00 85.94 201 ARG A N 1
ATOM 1534 C CA . ARG A 1 201 ? -5.531 2.080 25.174 1.00 85.94 201 ARG A CA 1
ATOM 1535 C C . ARG A 1 201 ? -4.560 0.962 24.815 1.00 85.94 201 ARG A C 1
ATOM 1537 O O . ARG A 1 201 ? -3.777 1.134 23.879 1.00 85.94 201 ARG A O 1
ATOM 1544 N N . ALA A 1 202 ? -4.635 -0.169 25.506 1.00 83.56 202 ALA A N 1
ATOM 1545 C CA . ALA A 1 202 ? -3.870 -1.374 25.233 1.00 83.56 202 ALA A CA 1
ATOM 1546 C C . ALA A 1 202 ? -4.213 -1.930 23.847 1.00 83.56 202 ALA A C 1
ATOM 1548 O O . ALA A 1 202 ? -3.306 -2.251 23.079 1.00 83.56 202 ALA A O 1
ATOM 1549 N N . ALA A 1 203 ? -5.495 -1.940 23.467 1.00 84.06 203 ALA A N 1
ATOM 1550 C CA . ALA A 1 203 ? -5.929 -2.343 22.133 1.00 84.06 203 ALA A CA 1
ATOM 1551 C C . ALA A 1 203 ? -5.335 -1.431 21.048 1.00 84.06 203 ALA A C 1
ATOM 1553 O O . ALA A 1 203 ? -4.754 -1.915 20.077 1.00 84.06 203 ALA A O 1
ATOM 1554 N N . VAL A 1 204 ? -5.408 -0.106 21.219 1.00 87.69 204 VAL A N 1
ATOM 1555 C CA . VAL A 1 204 ? -4.798 0.855 20.285 1.00 87.69 204 VAL A CA 1
ATOM 1556 C C . VAL A 1 204 ? -3.280 0.688 20.208 1.00 87.69 204 VAL A C 1
ATOM 1558 O O . VAL A 1 204 ? -2.718 0.756 19.113 1.00 87.69 204 VAL A O 1
ATOM 1561 N N . ALA A 1 205 ? -2.609 0.466 21.340 1.00 86.88 205 ALA A N 1
ATOM 1562 C CA . ALA A 1 205 ? -1.172 0.223 21.378 1.00 86.88 205 ALA A CA 1
ATOM 1563 C C . ALA A 1 205 ? -0.802 -1.067 20.629 1.00 86.88 205 ALA A C 1
ATOM 1565 O O . ALA A 1 205 ? 0.079 -1.032 19.774 1.00 86.88 205 ALA A O 1
ATOM 1566 N N . ALA A 1 206 ? -1.523 -2.166 20.862 1.00 84.50 206 ALA A N 1
ATOM 1567 C CA . ALA A 1 206 ? -1.314 -3.435 20.170 1.00 84.50 206 ALA A CA 1
ATOM 1568 C C . ALA A 1 206 ? -1.560 -3.319 18.655 1.00 84.50 206 ALA A C 1
ATOM 1570 O O . ALA A 1 206 ? -0.746 -3.792 17.862 1.00 84.50 206 ALA A O 1
ATOM 1571 N N . LEU A 1 207 ? -2.629 -2.631 18.232 1.00 86.62 207 LEU A N 1
ATOM 1572 C CA . LEU A 1 207 ? -2.915 -2.370 16.814 1.00 86.62 207 LEU A CA 1
ATOM 1573 C C . LEU A 1 207 ? -1.784 -1.576 16.140 1.00 86.62 207 LEU A C 1
ATOM 1575 O O . LEU A 1 207 ? -1.362 -1.926 15.036 1.00 86.62 207 LEU A O 1
ATOM 1579 N N . ARG A 1 208 ? -1.272 -0.531 16.807 1.00 87.62 208 ARG A N 1
ATOM 1580 C CA . ARG A 1 208 ? -0.117 0.250 16.329 1.00 87.62 208 ARG A CA 1
ATOM 1581 C C . ARG A 1 208 ? 1.123 -0.613 16.201 1.00 87.62 208 ARG A C 1
ATOM 1583 O O . ARG A 1 208 ? 1.767 -0.588 15.157 1.00 87.62 208 ARG A O 1
ATOM 1590 N N . SER A 1 209 ? 1.447 -1.368 17.248 1.00 87.31 209 SER A N 1
ATOM 1591 C CA . SER A 1 209 ? 2.615 -2.243 17.270 1.00 87.31 209 SER A CA 1
ATOM 1592 C C . SER A 1 209 ? 2.551 -3.270 16.144 1.00 87.31 209 SER A C 1
ATOM 1594 O O . SER A 1 209 ? 3.532 -3.404 15.419 1.00 87.31 209 SER A O 1
ATOM 1596 N N . LEU A 1 210 ? 1.403 -3.924 15.924 1.00 86.00 210 LEU A N 1
ATOM 1597 C CA . LEU A 1 210 ? 1.255 -4.885 14.828 1.00 86.00 210 LEU A CA 1
ATOM 1598 C C . LEU A 1 210 ? 1.404 -4.206 13.463 1.00 86.00 210 LEU A C 1
ATOM 1600 O O . LEU A 1 210 ? 2.148 -4.695 12.619 1.00 86.00 210 LEU A O 1
ATOM 1604 N N . SER A 1 211 ? 0.726 -3.075 13.241 1.00 86.94 211 SER A N 1
ATOM 1605 C CA . SER A 1 211 ? 0.814 -2.348 11.969 1.00 86.94 211 SER A CA 1
ATOM 1606 C C . SER A 1 211 ? 2.247 -1.914 1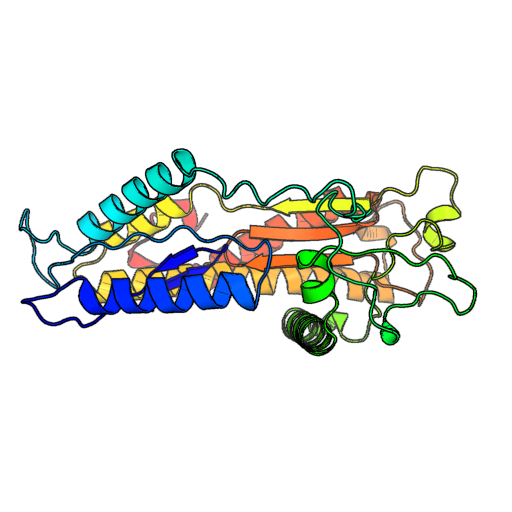1.659 1.00 86.94 211 SER A C 1
ATOM 1608 O O . SER A 1 211 ? 2.691 -2.044 10.520 1.00 86.94 211 SER A O 1
ATOM 1610 N N . ASN A 1 212 ? 2.973 -1.416 12.662 1.00 87.81 212 ASN A N 1
ATOM 1611 C CA . ASN A 1 212 ? 4.365 -1.005 12.510 1.00 87.81 212 ASN A CA 1
ATOM 1612 C C . ASN A 1 212 ? 5.273 -2.208 12.247 1.00 87.81 212 ASN A C 1
ATOM 1614 O O . ASN A 1 212 ? 6.097 -2.139 11.343 1.00 87.81 212 ASN A O 1
ATOM 1618 N N . ALA A 1 213 ? 5.088 -3.309 12.982 1.00 87.62 213 ALA A N 1
ATOM 1619 C CA . ALA A 1 213 ? 5.855 -4.537 12.799 1.00 87.62 213 ALA A CA 1
ATOM 1620 C C . ALA A 1 213 ? 5.676 -5.114 11.388 1.00 87.62 213 ALA A C 1
ATOM 1622 O O . ALA A 1 213 ? 6.657 -5.478 10.749 1.00 87.62 213 ALA A O 1
ATOM 1623 N N . VAL A 1 214 ? 4.442 -5.162 10.877 1.00 87.12 214 VAL A N 1
ATOM 1624 C CA . VAL A 1 214 ? 4.129 -5.683 9.535 1.00 87.12 214 VAL A CA 1
ATOM 1625 C C . VAL A 1 214 ? 4.747 -4.807 8.457 1.00 87.12 214 VAL A C 1
ATOM 1627 O O . VAL A 1 214 ? 5.444 -5.317 7.581 1.00 87.12 214 VAL A O 1
ATOM 1630 N N . ASN A 1 215 ? 4.544 -3.491 8.558 1.00 86.44 215 ASN A N 1
ATOM 1631 C CA . ASN A 1 215 ? 5.136 -2.543 7.629 1.00 86.44 215 ASN A CA 1
ATOM 1632 C C . ASN A 1 215 ? 6.666 -2.706 7.649 1.00 86.44 215 ASN A C 1
ATOM 1634 O O . ASN A 1 215 ? 7.267 -3.055 6.636 1.00 86.44 215 ASN A O 1
ATOM 1638 N N . GLU A 1 216 ? 7.305 -2.587 8.810 1.00 87.19 216 GLU A N 1
ATOM 1639 C CA . GLU A 1 216 ? 8.762 -2.678 8.916 1.00 87.19 216 GLU A CA 1
ATOM 1640 C C . GLU A 1 216 ? 9.318 -4.026 8.434 1.00 87.19 216 GLU A C 1
ATOM 1642 O O . GLU A 1 216 ? 10.327 -4.051 7.731 1.00 87.19 216 GLU A O 1
ATOM 1647 N N . SER A 1 217 ? 8.623 -5.137 8.699 1.00 88.75 217 SER A N 1
ATOM 1648 C CA . SER A 1 217 ? 8.997 -6.458 8.173 1.00 88.75 217 SER A CA 1
ATOM 1649 C C . SER A 1 217 ? 8.993 -6.483 6.650 1.00 88.75 217 SER A C 1
ATOM 1651 O O . SER A 1 217 ? 9.958 -6.944 6.046 1.00 88.75 217 SER A O 1
ATOM 1653 N N . GLY A 1 218 ? 7.954 -5.927 6.023 1.00 87.31 218 GLY A N 1
ATOM 1654 C CA . GLY A 1 218 ? 7.890 -5.776 4.574 1.00 87.31 218 GLY A CA 1
ATOM 1655 C C . GLY A 1 218 ? 9.018 -4.908 4.021 1.00 87.31 218 GLY A C 1
ATOM 1656 O O . GLY A 1 218 ? 9.618 -5.249 3.003 1.00 87.31 218 GLY A O 1
ATOM 1657 N N . ARG A 1 219 ? 9.340 -3.802 4.709 1.00 86.81 219 ARG A N 1
ATOM 1658 C CA . ARG A 1 219 ? 10.402 -2.876 4.289 1.00 86.81 219 ARG A CA 1
ATOM 1659 C C . ARG A 1 219 ? 11.754 -3.572 4.305 1.00 86.81 219 ARG A C 1
ATOM 1661 O O . ARG A 1 219 ? 12.503 -3.484 3.337 1.00 86.81 219 ARG A O 1
ATOM 1668 N N . LEU A 1 220 ? 12.052 -4.242 5.416 1.00 88.31 220 LEU A N 1
ATOM 1669 C CA . LEU A 1 220 ? 13.305 -4.946 5.637 1.00 88.31 220 LEU A CA 1
ATOM 1670 C C . LEU A 1 220 ? 13.436 -6.139 4.695 1.00 88.31 220 LEU A C 1
ATOM 1672 O O . LEU A 1 220 ? 14.492 -6.305 4.107 1.00 88.31 220 LEU A O 1
ATOM 1676 N N . ALA A 1 221 ? 12.369 -6.910 4.475 1.00 89.00 221 ALA A N 1
ATOM 1677 C CA . ALA A 1 221 ? 12.392 -8.031 3.539 1.00 89.00 221 ALA A CA 1
ATOM 1678 C C . ALA A 1 221 ? 12.678 -7.583 2.101 1.00 89.00 221 ALA A C 1
ATOM 1680 O O . ALA A 1 221 ? 13.456 -8.212 1.388 1.00 89.00 221 ALA A O 1
ATOM 1681 N N . LEU A 1 222 ? 12.084 -6.465 1.684 1.00 86.25 222 LEU A N 1
ATOM 1682 C CA . LEU A 1 222 ? 12.351 -5.873 0.380 1.00 86.25 222 LEU A CA 1
ATOM 1683 C C . LEU A 1 222 ? 13.789 -5.338 0.279 1.00 86.25 222 LEU A C 1
ATOM 1685 O O . LEU A 1 222 ? 14.430 -5.493 -0.760 1.00 86.25 222 LEU A O 1
ATOM 1689 N N . ALA A 1 223 ? 14.306 -4.744 1.358 1.00 85.19 223 ALA A N 1
ATOM 1690 C CA . ALA A 1 223 ? 15.694 -4.304 1.431 1.00 85.19 223 ALA A CA 1
ATOM 1691 C C . ALA A 1 223 ? 16.676 -5.485 1.379 1.00 85.19 223 ALA A C 1
ATOM 1693 O O . ALA A 1 223 ? 17.661 -5.415 0.651 1.00 85.19 223 ALA A O 1
ATOM 1694 N N . ASP A 1 224 ? 16.374 -6.585 2.071 1.00 86.44 224 ASP A N 1
ATOM 1695 C CA . ASP A 1 224 ? 17.153 -7.824 2.034 1.00 86.44 224 ASP A CA 1
ATOM 1696 C C . ASP A 1 224 ? 17.175 -8.425 0.621 1.00 86.44 224 ASP A C 1
ATOM 1698 O O . ASP A 1 224 ? 18.234 -8.839 0.160 1.00 86.44 224 ASP A O 1
ATOM 1702 N N . CYS A 1 225 ? 16.051 -8.395 -0.109 1.00 81.62 225 CYS A N 1
ATOM 1703 C CA . CYS A 1 225 ? 16.011 -8.812 -1.517 1.00 81.62 225 CYS A CA 1
ATOM 1704 C C . CYS A 1 225 ? 16.897 -7.927 -2.400 1.00 81.62 225 CYS A C 1
ATOM 1706 O O . CYS A 1 225 ? 17.639 -8.433 -3.241 1.00 81.62 225 CYS A O 1
ATOM 1708 N N . GLY A 1 226 ? 16.821 -6.605 -2.212 1.00 79.56 226 GLY A N 1
ATOM 1709 C CA . GLY A 1 226 ? 17.661 -5.650 -2.933 1.00 79.56 226 GLY A CA 1
ATOM 1710 C C . GLY A 1 226 ? 19.148 -5.872 -2.662 1.00 79.56 226 GLY A C 1
ATOM 1711 O O . GLY A 1 226 ? 19.934 -5.909 -3.603 1.00 79.56 226 GLY A O 1
ATOM 1712 N N . ARG A 1 227 ? 19.514 -6.100 -1.395 1.00 79.81 227 ARG A N 1
ATOM 1713 C CA . ARG A 1 227 ? 20.878 -6.430 -0.969 1.00 79.81 227 ARG A CA 1
ATOM 1714 C C . ARG A 1 227 ? 21.353 -7.751 -1.566 1.00 79.81 227 ARG A C 1
ATOM 1716 O O . ARG A 1 227 ? 22.404 -7.775 -2.185 1.00 79.81 227 ARG A O 1
ATOM 1723 N N . ALA A 1 228 ? 20.564 -8.820 -1.457 1.00 79.50 228 ALA A N 1
ATOM 1724 C CA . ALA A 1 228 ? 20.917 -10.126 -2.012 1.00 79.50 228 ALA A CA 1
ATOM 1725 C C . ALA A 1 228 ? 21.165 -10.059 -3.526 1.00 79.50 228 ALA A C 1
ATOM 1727 O O . ALA A 1 228 ? 22.072 -10.710 -4.039 1.00 79.50 228 ALA A O 1
ATOM 1728 N N . LEU A 1 229 ? 20.382 -9.246 -4.240 1.00 76.31 229 LEU A N 1
ATOM 1729 C CA . LEU A 1 229 ? 20.604 -8.994 -5.657 1.00 76.31 229 LEU A CA 1
ATOM 1730 C C . LEU A 1 229 ? 21.852 -8.140 -5.922 1.00 76.31 229 LEU A C 1
ATOM 1732 O O . LEU A 1 229 ? 22.576 -8.455 -6.859 1.00 76.31 229 LEU A O 1
ATOM 1736 N N . ALA A 1 230 ? 22.115 -7.100 -5.125 1.00 74.19 230 ALA A N 1
ATOM 1737 C CA . ALA A 1 230 ? 23.309 -6.264 -5.259 1.00 74.19 230 ALA A CA 1
ATOM 1738 C C . ALA A 1 230 ? 24.602 -7.056 -4.979 1.00 74.19 230 ALA A C 1
ATOM 1740 O O . ALA A 1 230 ? 25.528 -7.015 -5.785 1.00 74.19 230 ALA A O 1
ATOM 1741 N N . ASP A 1 231 ? 24.633 -7.850 -3.907 1.00 73.00 231 ASP A N 1
ATOM 1742 C CA . ASP A 1 231 ? 25.760 -8.723 -3.553 1.00 73.00 231 ASP A CA 1
ATOM 1743 C C . ASP A 1 231 ? 25.993 -9.783 -4.644 1.00 73.00 231 ASP A C 1
ATOM 1745 O O . ASP A 1 231 ? 27.118 -10.039 -5.080 1.00 73.00 231 ASP A O 1
ATOM 1749 N N . ALA A 1 232 ? 24.909 -10.387 -5.148 1.00 66.06 232 ALA A N 1
ATOM 1750 C CA . ALA A 1 232 ? 24.987 -11.337 -6.252 1.00 66.06 232 ALA A CA 1
ATOM 1751 C C . ALA A 1 232 ? 25.434 -10.676 -7.562 1.00 66.06 232 ALA A C 1
ATOM 1753 O O . ALA A 1 232 ? 26.032 -11.348 -8.404 1.00 66.06 232 ALA A O 1
ATOM 1754 N N . TRP A 1 233 ? 25.155 -9.387 -7.748 1.00 65.25 233 TRP A N 1
ATOM 1755 C CA . TRP A 1 233 ? 25.596 -8.638 -8.915 1.00 65.25 233 TRP A CA 1
ATOM 1756 C C . TRP A 1 233 ? 27.105 -8.372 -8.896 1.00 65.25 233 TRP A C 1
ATOM 1758 O O . TRP A 1 233 ? 27.739 -8.425 -9.952 1.00 65.25 233 TRP A O 1
ATOM 1768 N N . ASP A 1 234 ? 27.688 -8.139 -7.717 1.00 58.53 234 ASP A N 1
ATOM 1769 C CA . ASP A 1 234 ? 29.123 -7.872 -7.578 1.00 58.53 234 ASP A CA 1
ATOM 1770 C C . ASP A 1 234 ? 29.976 -9.150 -7.741 1.00 58.53 234 ASP A C 1
ATOM 1772 O O . ASP A 1 234 ? 31.020 -9.122 -8.396 1.00 58.53 234 ASP A O 1
ATOM 1776 N N . GLU A 1 235 ? 29.500 -10.316 -7.267 1.00 52.84 235 GLU A N 1
ATOM 1777 C CA . GLU A 1 235 ? 30.290 -11.562 -7.326 1.00 52.84 235 GLU A CA 1
ATOM 1778 C C . GLU A 1 235 ? 29.673 -12.766 -8.072 1.00 52.84 235 GLU A C 1
ATOM 1780 O O . GLU A 1 235 ? 30.438 -13.606 -8.552 1.00 52.84 235 GLU A O 1
ATOM 1785 N N . LYS A 1 236 ? 28.344 -12.963 -8.153 1.00 48.50 236 LYS A N 1
ATOM 1786 C CA . LYS A 1 236 ? 27.818 -14.350 -8.269 1.00 48.50 236 LYS A CA 1
ATOM 1787 C C . LYS A 1 236 ? 26.336 -14.536 -8.647 1.00 48.50 236 LYS A C 1
ATOM 1789 O O . LYS A 1 236 ? 25.624 -15.350 -8.055 1.00 48.50 236 LYS A O 1
ATOM 1794 N N . LEU A 1 237 ? 25.847 -13.904 -9.709 1.00 48.97 237 LEU A N 1
ATOM 1795 C CA . LEU A 1 237 ? 24.479 -14.165 -10.198 1.00 48.97 237 LEU A CA 1
ATOM 1796 C C . LEU A 1 237 ? 24.226 -15.592 -10.719 1.00 48.97 237 LEU A C 1
ATOM 1798 O O . LEU A 1 237 ? 23.074 -15.972 -10.927 1.00 48.97 237 LEU A O 1
ATOM 1802 N N . GLN A 1 238 ? 25.262 -16.424 -10.855 1.00 47.09 238 GLN A N 1
ATOM 1803 C CA . GLN A 1 238 ? 25.083 -17.838 -11.197 1.00 47.09 238 GLN A CA 1
ATOM 1804 C C . GLN A 1 238 ? 24.288 -18.624 -10.139 1.00 47.09 238 GLN A C 1
ATOM 1806 O O . GLN A 1 238 ? 23.583 -19.561 -10.500 1.00 47.09 238 GLN A O 1
ATOM 1811 N N . THR A 1 239 ? 24.347 -18.247 -8.856 1.00 49.50 239 THR A N 1
ATOM 1812 C CA . THR A 1 239 ? 23.745 -19.041 -7.765 1.00 49.50 239 THR A CA 1
ATOM 1813 C C . THR A 1 239 ? 22.258 -18.768 -7.518 1.00 49.50 239 THR A C 1
ATOM 1815 O O . THR A 1 239 ? 21.523 -19.706 -7.231 1.00 49.50 239 THR A O 1
ATOM 1818 N N . LEU A 1 240 ? 21.795 -17.519 -7.655 1.00 51.59 240 LEU A N 1
ATOM 1819 C CA . LEU A 1 240 ? 20.380 -17.150 -7.445 1.00 51.59 240 LEU A CA 1
ATOM 1820 C C . LEU A 1 240 ? 19.518 -17.347 -8.697 1.00 51.59 240 LEU A C 1
ATOM 1822 O O . LEU A 1 240 ? 18.327 -17.597 -8.580 1.00 51.59 240 LEU A O 1
ATOM 1826 N N . ALA A 1 241 ? 20.110 -17.240 -9.889 1.00 50.31 241 ALA A N 1
ATOM 1827 C CA . ALA A 1 241 ? 19.375 -17.315 -11.148 1.00 50.31 241 ALA A CA 1
ATOM 1828 C C . ALA A 1 241 ? 19.544 -18.652 -11.891 1.00 50.31 241 ALA A C 1
ATOM 1830 O O . ALA A 1 241 ? 18.955 -18.816 -12.957 1.00 50.31 241 ALA A O 1
ATOM 1831 N N . GLN A 1 242 ? 20.401 -19.556 -11.389 1.00 49.31 242 GLN A N 1
ATOM 1832 C CA . GLN A 1 242 ? 20.827 -20.859 -11.950 1.00 49.31 242 GLN A CA 1
ATOM 1833 C C . GLN A 1 242 ? 21.168 -20.907 -13.463 1.00 49.31 242 GLN A C 1
ATOM 1835 O O . GLN A 1 242 ? 21.559 -21.951 -13.972 1.00 49.31 242 GLN A O 1
ATOM 1840 N N . SER A 1 243 ? 21.046 -19.805 -14.213 1.00 48.66 243 SER A N 1
ATOM 1841 C CA . SER A 1 243 ? 21.041 -19.820 -15.682 1.00 48.66 243 SER A CA 1
ATOM 1842 C C . SER A 1 243 ? 21.139 -18.435 -16.351 1.00 48.66 243 SER A C 1
ATOM 1844 O O . SER A 1 243 ? 21.049 -18.343 -17.577 1.00 48.66 243 SER A O 1
ATOM 1846 N N . ILE A 1 244 ? 21.354 -17.340 -15.604 1.00 49.56 244 ILE A N 1
ATOM 1847 C CA . ILE A 1 244 ? 21.393 -15.985 -16.183 1.00 49.56 244 ILE A CA 1
ATOM 1848 C C . ILE A 1 244 ? 22.743 -15.314 -15.943 1.00 49.56 244 ILE A C 1
ATOM 1850 O O . ILE A 1 244 ? 23.096 -14.960 -14.823 1.00 49.56 244 ILE A O 1
ATOM 1854 N N . SER A 1 245 ? 23.474 -15.065 -17.029 1.00 48.84 245 SER A N 1
ATOM 1855 C CA . SER A 1 245 ? 24.514 -14.034 -17.057 1.00 48.84 245 SER A CA 1
ATOM 1856 C C . SER A 1 245 ? 23.833 -12.686 -17.295 1.00 48.84 245 SER A C 1
ATOM 1858 O O . SER A 1 245 ? 23.288 -12.482 -18.388 1.00 48.84 245 SER A O 1
ATOM 1860 N N . LEU A 1 246 ? 23.819 -11.826 -16.271 1.00 51.91 246 LEU A N 1
ATOM 1861 C CA . LEU A 1 246 ? 23.398 -10.427 -16.381 1.00 51.91 246 LEU A CA 1
ATOM 1862 C C . LEU A 1 246 ? 24.620 -9.562 -16.747 1.00 51.91 246 LEU A C 1
ATOM 1864 O O . LEU A 1 246 ? 25.715 -9.835 -16.242 1.00 51.91 246 LEU A O 1
ATOM 1868 N N . PRO A 1 247 ? 24.489 -8.585 -17.658 1.00 49.16 247 PRO A N 1
ATOM 1869 C CA . PRO A 1 247 ? 25.620 -7.774 -18.108 1.00 49.16 247 PRO A CA 1
ATOM 1870 C C . PRO A 1 247 ? 26.172 -6.912 -16.973 1.00 49.16 247 PRO A C 1
ATOM 1872 O O . PRO A 1 247 ? 25.414 -6.318 -16.214 1.00 49.16 247 PRO A O 1
ATOM 1875 N N . LYS A 1 248 ? 27.500 -6.827 -16.835 1.00 47.94 248 LYS A N 1
ATOM 1876 C CA . LYS A 1 248 ? 28.113 -5.970 -15.814 1.00 47.94 248 LYS A CA 1
ATOM 1877 C C . LYS A 1 248 ? 27.819 -4.496 -16.121 1.00 47.94 248 LYS A C 1
ATOM 1879 O O . LYS A 1 248 ? 28.351 -3.957 -17.084 1.00 47.94 248 LYS A O 1
ATOM 1884 N N . GLY A 1 249 ? 27.067 -3.842 -15.233 1.00 56.03 249 GLY A N 1
ATOM 1885 C CA . GLY A 1 249 ? 27.185 -2.400 -14.999 1.00 56.03 249 GLY A CA 1
ATOM 1886 C C . GLY A 1 249 ? 26.220 -1.453 -15.715 1.00 56.03 249 GLY A C 1
ATOM 1887 O O . GLY A 1 249 ? 26.598 -0.301 -15.888 1.00 56.03 249 GLY A O 1
ATOM 1888 N N . ALA A 1 250 ? 24.999 -1.850 -16.085 1.00 61.22 250 ALA A N 1
ATOM 1889 C CA . ALA A 1 250 ? 24.068 -0.892 -16.696 1.00 61.22 250 ALA A CA 1
ATOM 1890 C C . ALA A 1 250 ? 22.823 -0.579 -15.857 1.00 61.22 250 ALA A C 1
ATOM 1892 O O . ALA A 1 250 ? 22.589 0.596 -15.591 1.00 61.22 250 ALA A O 1
ATOM 1893 N N . ILE A 1 251 ? 22.011 -1.567 -15.455 1.00 67.19 251 ILE A N 1
ATOM 1894 C CA . ILE A 1 251 ? 20.698 -1.336 -14.818 1.00 67.19 251 ILE A CA 1
ATOM 1895 C C . ILE A 1 251 ? 20.343 -2.497 -13.879 1.00 67.19 251 ILE A C 1
ATOM 1897 O O . ILE A 1 251 ? 20.493 -3.662 -14.238 1.00 67.19 251 ILE A O 1
ATOM 1901 N N . MET A 1 252 ? 19.825 -2.185 -12.690 1.00 72.94 252 MET A N 1
ATOM 1902 C CA . MET A 1 252 ? 19.325 -3.181 -11.739 1.00 72.94 252 MET A CA 1
ATOM 1903 C C . MET A 1 252 ? 18.012 -3.809 -12.243 1.00 72.94 252 MET A C 1
ATOM 1905 O O . MET A 1 252 ? 17.019 -3.082 -12.312 1.00 72.94 252 MET A O 1
ATOM 1909 N N . PRO A 1 253 ? 17.926 -5.132 -12.511 1.00 74.94 253 PRO A N 1
ATOM 1910 C CA . PRO A 1 253 ? 16.752 -5.799 -13.096 1.00 74.94 253 PRO A CA 1
ATOM 1911 C C . PRO A 1 253 ? 15.649 -6.078 -12.061 1.00 74.94 253 PRO A C 1
ATOM 1913 O O . PRO A 1 253 ? 15.025 -7.141 -12.045 1.00 74.94 253 PRO A O 1
ATOM 1916 N N . PHE A 1 254 ? 15.442 -5.135 -11.147 1.00 79.00 254 PHE A N 1
ATOM 1917 C CA . PHE A 1 254 ? 14.505 -5.210 -10.039 1.00 79.00 254 PHE A CA 1
ATOM 1918 C C . PHE A 1 254 ? 14.041 -3.803 -9.672 1.00 79.00 254 PHE A C 1
ATOM 1920 O O . PHE A 1 254 ? 14.844 -2.880 -9.529 1.00 79.00 254 PHE A O 1
ATOM 1927 N N . ARG A 1 255 ? 12.731 -3.640 -9.494 1.00 80.88 255 ARG A N 1
ATOM 1928 C CA . ARG A 1 255 ? 12.125 -2.380 -9.083 1.00 80.88 255 ARG A CA 1
ATOM 1929 C C . ARG A 1 255 ? 10.871 -2.617 -8.244 1.00 80.88 255 ARG A C 1
ATOM 1931 O O . ARG A 1 255 ? 9.864 -3.102 -8.762 1.00 80.88 255 ARG A O 1
ATOM 1938 N N . PRO A 1 256 ? 10.863 -2.185 -6.979 1.00 82.94 256 PRO A N 1
ATOM 1939 C CA . PRO A 1 256 ? 9.637 -2.093 -6.202 1.00 82.94 256 PRO A 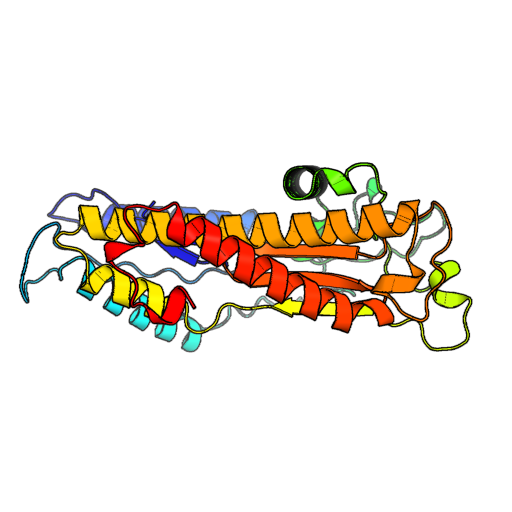CA 1
ATOM 1940 C C . PRO A 1 256 ? 8.682 -1.047 -6.780 1.00 82.94 256 PRO A C 1
ATOM 1942 O O . PRO A 1 256 ? 9.100 0.055 -7.142 1.00 82.94 256 PRO A O 1
ATOM 1945 N N . LEU A 1 257 ? 7.398 -1.393 -6.861 1.00 80.56 257 LEU A N 1
ATOM 1946 C CA . LEU A 1 257 ? 6.336 -0.535 -7.389 1.00 80.56 257 LEU A CA 1
ATOM 1947 C C . LEU A 1 257 ? 5.384 -0.060 -6.297 1.00 80.56 257 LEU A C 1
ATOM 1949 O O . LEU A 1 257 ? 5.106 1.132 -6.193 1.00 80.56 257 LEU A O 1
ATOM 1953 N N . VAL A 1 258 ? 4.881 -0.993 -5.491 1.00 72.88 258 VAL A N 1
ATOM 1954 C CA . VAL A 1 258 ? 3.928 -0.708 -4.418 1.00 72.88 258 VAL A CA 1
ATOM 1955 C C . VAL A 1 258 ? 4.465 -1.302 -3.137 1.00 72.88 258 VAL A C 1
ATOM 1957 O O . VAL A 1 258 ? 4.892 -2.454 -3.097 1.00 72.88 258 VAL A O 1
ATOM 1960 N N . TYR A 1 259 ? 4.428 -0.487 -2.093 1.00 68.75 259 TYR A N 1
ATOM 1961 C CA . TYR A 1 259 ? 4.755 -0.911 -0.752 1.00 68.75 259 TYR A CA 1
ATOM 1962 C C . TYR A 1 259 ? 3.844 -0.191 0.237 1.00 68.75 259 TYR A C 1
ATOM 1964 O O . TYR A 1 259 ? 3.876 1.042 0.353 1.00 68.75 259 TYR A O 1
ATOM 1972 N N . GLY A 1 260 ? 3.051 -0.965 0.970 1.00 68.44 260 GLY A N 1
ATOM 1973 C CA . GLY A 1 260 ? 2.279 -0.445 2.083 1.00 68.44 260 GLY A CA 1
ATOM 1974 C C . GLY A 1 260 ? 1.712 -1.561 2.938 1.00 68.44 260 GLY A C 1
ATOM 1975 O O . GLY A 1 260 ? 0.809 -2.259 2.505 1.00 68.44 260 GLY A O 1
ATOM 1976 N N . GLY A 1 261 ? 2.157 -1.659 4.192 1.00 71.00 261 GLY A N 1
ATOM 1977 C CA . GLY A 1 261 ? 1.677 -2.706 5.092 1.00 71.00 261 GLY A CA 1
ATOM 1978 C C . GLY A 1 261 ? 2.074 -4.094 4.591 1.00 71.00 261 GLY A C 1
ATOM 1979 O O . GLY A 1 261 ? 3.261 -4.400 4.523 1.00 71.00 261 GLY A O 1
ATOM 1980 N N . ASP A 1 262 ? 1.075 -4.911 4.285 1.00 72.75 262 ASP A N 1
ATOM 1981 C CA . ASP A 1 262 ? 1.183 -6.285 3.801 1.00 72.75 262 ASP A CA 1
ATOM 1982 C C . ASP A 1 262 ? 1.139 -6.428 2.270 1.00 72.75 262 ASP A C 1
ATOM 1984 O O . ASP A 1 262 ? 1.537 -7.472 1.761 1.00 72.75 262 ASP A O 1
ATOM 1988 N N . ASP A 1 263 ? 0.748 -5.372 1.551 1.00 81.62 263 ASP A N 1
ATOM 1989 C CA . ASP A 1 263 ? 0.746 -5.323 0.088 1.00 81.62 263 ASP A CA 1
ATOM 1990 C C . ASP A 1 263 ? 2.121 -4.920 -0.452 1.00 81.62 263 ASP A C 1
ATOM 1992 O O . ASP A 1 263 ? 2.573 -3.771 -0.302 1.00 81.62 263 ASP A O 1
ATOM 1996 N N . ILE A 1 264 ? 2.784 -5.854 -1.133 1.00 86.19 264 ILE A N 1
ATOM 1997 C CA . ILE A 1 264 ? 4.090 -5.630 -1.754 1.00 86.19 264 ILE A CA 1
ATOM 1998 C C . ILE A 1 264 ? 4.039 -6.049 -3.215 1.00 86.19 264 ILE A C 1
ATOM 2000 O O . ILE A 1 264 ? 3.690 -7.173 -3.555 1.00 86.19 264 ILE A O 1
ATOM 2004 N N . THR A 1 265 ? 4.402 -5.121 -4.100 1.00 89.81 265 THR A N 1
ATOM 2005 C CA . THR A 1 265 ? 4.507 -5.380 -5.538 1.00 89.81 265 THR A CA 1
ATOM 2006 C C . THR A 1 265 ? 5.840 -4.888 -6.058 1.00 89.81 265 THR A C 1
ATOM 2008 O O . THR A 1 265 ? 6.188 -3.720 -5.869 1.00 89.81 265 THR A O 1
ATOM 2011 N N . PHE A 1 266 ? 6.562 -5.745 -6.765 1.00 87.94 266 PHE A N 1
ATOM 2012 C CA . PHE A 1 266 ? 7.777 -5.379 -7.479 1.00 87.94 266 PHE A CA 1
ATOM 2013 C C . PHE A 1 266 ? 7.802 -6.016 -8.865 1.00 87.94 266 PHE A C 1
ATOM 2015 O O . PHE A 1 266 ? 7.112 -6.997 -9.135 1.00 87.94 266 PHE A O 1
ATOM 2022 N N . VAL A 1 267 ? 8.601 -5.434 -9.752 1.00 86.69 267 VAL A N 1
ATOM 2023 C CA . VAL A 1 267 ? 8.893 -5.988 -11.072 1.00 86.69 267 VAL A CA 1
ATOM 2024 C C . VAL A 1 267 ? 10.352 -6.381 -11.154 1.00 86.69 267 VAL A C 1
ATOM 2026 O O . VAL A 1 267 ? 11.213 -5.716 -10.579 1.00 86.69 267 VAL A O 1
ATOM 2029 N N . CYS A 1 268 ? 10.632 -7.461 -11.862 1.00 81.75 268 CYS A N 1
ATOM 2030 C CA . CYS A 1 268 ? 11.982 -7.932 -12.116 1.00 81.75 268 CYS A CA 1
ATOM 2031 C C . CYS A 1 268 ? 12.068 -8.627 -13.473 1.00 81.75 268 CYS A C 1
ATOM 2033 O O . CYS A 1 268 ? 11.056 -8.847 -14.146 1.00 81.75 268 CYS A O 1
ATOM 2035 N N . GLU A 1 269 ? 13.286 -8.926 -13.910 1.00 78.75 269 GLU A N 1
ATOM 2036 C CA . GLU A 1 269 ? 13.481 -9.744 -15.105 1.00 78.75 269 GLU A CA 1
ATOM 2037 C C . GLU A 1 269 ? 12.781 -11.104 -14.929 1.00 78.75 269 GLU A C 1
ATOM 2039 O O . GLU A 1 269 ? 12.781 -11.688 -13.842 1.00 78.75 269 GLU A O 1
ATOM 2044 N N . GLY A 1 270 ? 12.119 -11.580 -15.986 1.00 78.56 270 GLY A N 1
ATOM 2045 C CA . GLY A 1 270 ? 11.157 -12.679 -15.926 1.00 78.56 270 GLY A CA 1
ATOM 2046 C C . GLY A 1 270 ? 11.672 -13.962 -15.278 1.00 78.56 270 GLY A C 1
ATOM 2047 O O . GLY A 1 270 ? 10.942 -14.607 -14.526 1.00 78.56 270 GLY A O 1
ATOM 2048 N N . ARG A 1 271 ? 12.935 -14.320 -15.512 1.00 77.12 271 ARG A N 1
ATOM 2049 C CA . ARG A 1 271 ? 13.543 -15.542 -14.972 1.00 77.12 271 ARG A CA 1
ATOM 2050 C C . ARG A 1 271 ? 13.895 -15.408 -13.488 1.00 77.12 271 ARG A C 1
ATOM 2052 O O . ARG A 1 271 ? 13.985 -16.418 -12.800 1.00 77.12 271 ARG A O 1
ATOM 2059 N N . LEU A 1 272 ? 14.041 -14.184 -12.977 1.00 78.75 272 LEU A N 1
ATOM 2060 C CA . LEU A 1 272 ? 14.223 -13.924 -11.546 1.00 78.75 272 LEU A CA 1
ATOM 2061 C C . LEU A 1 272 ? 12.905 -13.987 -10.761 1.00 78.75 272 LEU A C 1
ATOM 2063 O O . LEU A 1 272 ? 12.938 -14.077 -9.537 1.00 78.75 272 LEU A O 1
ATOM 2067 N N . GLY A 1 273 ? 11.750 -13.930 -11.433 1.00 85.25 273 GLY A N 1
ATOM 2068 C CA . GLY A 1 273 ? 10.438 -13.768 -10.801 1.00 85.25 273 GLY A CA 1
ATOM 2069 C C . GLY A 1 273 ? 10.134 -14.770 -9.689 1.00 85.25 273 GLY A C 1
ATOM 2070 O O . GLY A 1 273 ? 9.826 -14.367 -8.568 1.00 85.25 273 GLY A O 1
ATOM 2071 N N . LEU A 1 274 ? 10.240 -16.070 -9.983 1.00 87.31 274 LEU A N 1
ATOM 2072 C CA . LEU A 1 274 ? 9.912 -17.130 -9.020 1.00 87.31 274 LEU A CA 1
ATOM 2073 C C . LEU A 1 274 ? 10.907 -17.184 -7.856 1.00 87.31 274 LEU A C 1
ATOM 2075 O O . LEU A 1 274 ? 10.495 -17.275 -6.699 1.00 87.31 274 LEU A O 1
ATOM 2079 N N . GLU A 1 275 ? 12.202 -17.074 -8.149 1.00 85.69 275 GLU A N 1
ATOM 2080 C CA . GLU A 1 275 ? 13.255 -17.111 -7.130 1.00 85.69 275 GLU A CA 1
ATOM 2081 C C . GLU A 1 275 ? 13.179 -15.904 -6.193 1.00 85.69 275 GLU A C 1
ATOM 2083 O O . GLU A 1 275 ? 13.239 -16.058 -4.972 1.00 85.69 275 GLU A O 1
ATOM 2088 N N . LEU A 1 276 ? 12.957 -14.703 -6.738 1.00 86.56 276 LEU A N 1
ATOM 2089 C CA . LEU A 1 276 ? 12.782 -13.496 -5.934 1.00 86.56 276 LEU A CA 1
ATOM 2090 C C . LEU A 1 276 ? 11.487 -13.510 -5.134 1.00 86.56 276 LEU A C 1
ATOM 2092 O O . LEU A 1 276 ? 11.501 -13.062 -3.991 1.00 86.56 276 LEU A O 1
ATOM 2096 N N . ALA A 1 277 ? 10.393 -14.052 -5.672 1.00 91.19 277 ALA A N 1
ATOM 2097 C CA . ALA A 1 277 ? 9.166 -14.234 -4.902 1.00 91.19 277 ALA A CA 1
ATOM 2098 C C . ALA A 1 277 ? 9.401 -15.163 -3.699 1.00 91.19 277 ALA A C 1
ATOM 2100 O O . ALA A 1 277 ? 9.063 -14.817 -2.566 1.00 91.19 277 ALA A O 1
ATOM 2101 N N . ALA A 1 278 ? 10.040 -16.315 -3.918 1.00 90.50 278 ALA A N 1
ATOM 2102 C CA . ALA A 1 278 ? 10.336 -17.269 -2.854 1.00 90.50 278 ALA A CA 1
ATOM 2103 C C . ALA A 1 278 ? 11.326 -16.700 -1.821 1.00 90.50 278 ALA A C 1
ATOM 2105 O O . ALA A 1 278 ? 11.150 -16.894 -0.616 1.00 90.50 278 ALA A O 1
ATOM 2106 N N . HIS A 1 279 ? 12.358 -15.983 -2.273 1.00 89.38 279 HIS A N 1
ATOM 2107 C CA . HIS A 1 279 ? 13.325 -15.323 -1.399 1.00 89.38 279 HIS A CA 1
ATOM 2108 C C . HIS A 1 279 ? 12.663 -14.227 -0.556 1.00 89.38 279 HIS A C 1
ATOM 2110 O O . HIS A 1 279 ? 12.814 -14.226 0.665 1.00 89.38 279 HIS A O 1
ATOM 2116 N N . PHE A 1 280 ? 11.851 -13.374 -1.183 1.00 90.12 280 PHE A N 1
ATOM 2117 C CA . PHE A 1 280 ? 11.096 -12.328 -0.503 1.00 90.12 280 PHE A CA 1
ATOM 2118 C C . PHE A 1 280 ? 10.203 -12.885 0.609 1.00 90.12 280 PHE A C 1
ATOM 2120 O O . PHE A 1 280 ? 10.246 -12.377 1.729 1.00 90.12 280 PHE A O 1
ATOM 2127 N N . LEU A 1 281 ? 9.444 -13.954 0.344 1.00 90.88 281 LEU A N 1
ATOM 2128 C CA . LEU A 1 281 ? 8.565 -14.565 1.347 1.00 90.88 281 LEU A CA 1
ATOM 2129 C C . LEU A 1 281 ? 9.347 -15.101 2.559 1.00 90.88 281 LEU A C 1
ATOM 2131 O O . LEU A 1 281 ? 8.934 -14.873 3.695 1.00 90.88 281 LEU A O 1
ATOM 2135 N N . ARG A 1 282 ? 10.506 -15.741 2.339 1.00 90.69 282 ARG A N 1
ATOM 2136 C CA . ARG A 1 282 ? 11.386 -16.218 3.426 1.00 90.69 282 ARG A CA 1
ATOM 2137 C C . ARG A 1 282 ? 11.959 -15.070 4.257 1.00 90.69 282 ARG A C 1
ATOM 2139 O O . ARG A 1 282 ? 11.987 -15.150 5.488 1.00 90.69 282 ARG A O 1
ATOM 2146 N N . CYS A 1 283 ? 12.400 -13.996 3.600 1.00 90.50 283 CYS A N 1
ATOM 2147 C CA . CYS A 1 283 ? 12.865 -12.791 4.282 1.00 90.50 283 CYS A CA 1
ATOM 2148 C C . CYS A 1 283 ? 11.731 -12.168 5.102 1.00 90.50 283 CYS A C 1
ATOM 2150 O O . CYS A 1 283 ? 11.927 -11.860 6.276 1.00 90.50 283 CYS A O 1
ATOM 2152 N N . PHE A 1 284 ? 10.533 -12.048 4.526 1.00 90.25 284 PHE A N 1
ATOM 2153 C CA . PHE A 1 284 ? 9.368 -11.496 5.212 1.00 90.25 284 PHE A CA 1
ATOM 2154 C C . PHE A 1 284 ? 9.004 -12.298 6.457 1.00 90.25 284 PHE A C 1
ATOM 2156 O O . PHE A 1 284 ? 8.861 -11.716 7.527 1.00 90.25 284 PHE A O 1
ATOM 2163 N N . GLU A 1 285 ? 8.905 -13.623 6.347 1.00 89.50 285 GLU A N 1
ATOM 2164 C CA . GLU A 1 285 ? 8.618 -14.506 7.480 1.00 89.50 285 GLU A CA 1
ATOM 2165 C C . GLU A 1 285 ? 9.645 -14.331 8.608 1.00 89.50 285 GLU A C 1
ATOM 2167 O O . GLU A 1 285 ? 9.281 -14.147 9.772 1.00 89.50 285 GLU A O 1
ATOM 2172 N N . THR A 1 286 ? 10.932 -14.314 8.256 1.00 91.00 286 THR A N 1
ATOM 2173 C CA . THR A 1 286 ? 12.032 -14.145 9.214 1.00 91.00 286 THR A CA 1
ATOM 2174 C C . THR A 1 286 ? 11.959 -12.789 9.916 1.00 91.00 286 THR A C 1
ATOM 2176 O O . THR A 1 286 ? 12.035 -12.717 11.146 1.00 91.00 286 THR A O 1
ATOM 2179 N N . ARG A 1 287 ? 11.771 -11.701 9.157 1.00 90.38 287 ARG A N 1
ATOM 2180 C CA . ARG A 1 287 ? 11.649 -10.345 9.709 1.00 90.38 287 ARG A CA 1
ATOM 2181 C C . ARG A 1 287 ? 10.391 -10.198 10.559 1.00 90.38 287 ARG A C 1
ATOM 2183 O O . ARG A 1 287 ? 10.474 -9.629 11.643 1.00 90.38 287 ARG A O 1
ATOM 2190 N N . ALA A 1 288 ? 9.270 -10.781 10.138 1.00 86.88 288 ALA A N 1
ATOM 2191 C CA . ALA A 1 288 ? 8.033 -10.791 10.908 1.00 86.88 288 ALA A CA 1
ATOM 2192 C C . ALA A 1 288 ? 8.218 -11.497 12.257 1.00 86.88 288 ALA A C 1
ATOM 2194 O O . ALA A 1 288 ? 7.875 -10.922 13.289 1.00 86.88 288 ALA A O 1
ATOM 2195 N N . LYS A 1 289 ? 8.834 -12.687 12.284 1.00 86.75 289 LYS A N 1
ATOM 2196 C CA . LYS A 1 289 ? 9.150 -13.406 13.532 1.00 86.75 289 LYS A CA 1
ATOM 2197 C C . LYS A 1 289 ? 10.033 -12.570 14.467 1.00 86.75 289 LYS A C 1
ATOM 2199 O O . LYS A 1 289 ? 9.739 -12.471 15.657 1.00 86.75 289 LYS A O 1
ATOM 2204 N N . GLN A 1 290 ? 11.063 -11.909 13.932 1.00 87.75 290 GLN A N 1
ATOM 2205 C CA . GLN A 1 290 ? 11.944 -11.023 14.708 1.00 87.75 290 GLN A CA 1
ATOM 2206 C C . GLN A 1 290 ? 11.195 -9.819 15.298 1.00 87.75 290 GLN A C 1
ATOM 2208 O O . GLN A 1 290 ? 11.315 -9.547 16.491 1.00 87.75 290 GLN A O 1
ATOM 2213 N N . GLN A 1 291 ? 10.398 -9.120 14.485 1.00 85.75 291 GLN A N 1
ATOM 2214 C CA . GLN A 1 291 ? 9.634 -7.946 14.919 1.00 85.75 291 GLN A CA 1
ATOM 2215 C C . GLN A 1 291 ? 8.574 -8.308 15.968 1.00 85.75 291 GLN A C 1
ATOM 2217 O O . GLN A 1 291 ? 8.365 -7.566 16.928 1.00 85.75 291 GLN A O 1
ATOM 2222 N N . LEU A 1 292 ? 7.929 -9.470 15.824 1.00 81.50 292 LEU A N 1
ATOM 2223 C CA . LEU A 1 292 ? 6.970 -9.973 16.807 1.00 81.50 292 LEU A CA 1
ATOM 2224 C C . LEU A 1 292 ? 7.645 -10.342 18.134 1.00 81.50 292 LEU A C 1
ATOM 2226 O O . LEU A 1 292 ? 7.123 -9.986 19.187 1.00 81.50 292 LEU A O 1
ATOM 2230 N N . ALA A 1 293 ? 8.814 -10.989 18.100 1.00 80.38 293 ALA A N 1
ATOM 2231 C CA . ALA A 1 293 ? 9.567 -11.348 19.305 1.00 80.38 293 ALA A CA 1
ATOM 2232 C C . ALA A 1 293 ? 10.094 -10.123 20.076 1.00 80.38 293 ALA A C 1
ATOM 2234 O O . ALA A 1 293 ? 10.181 -10.150 21.301 1.00 80.38 293 ALA A O 1
ATOM 2235 N N . GLN A 1 294 ? 10.424 -9.039 19.372 1.00 78.38 294 GLN A N 1
ATOM 2236 C CA . GLN A 1 294 ? 10.911 -7.792 19.974 1.00 78.38 294 GLN A CA 1
ATOM 2237 C C . GLN A 1 294 ? 9.789 -6.909 20.538 1.00 78.38 294 GLN A C 1
ATOM 2239 O O . GLN A 1 294 ? 10.072 -5.914 21.206 1.00 78.38 294 GLN A O 1
ATOM 2244 N N . SER A 1 295 ? 8.520 -7.239 20.278 1.00 73.81 295 SER A N 1
ATOM 2245 C CA . SER A 1 295 ? 7.386 -6.442 20.731 1.00 73.81 295 SER A CA 1
ATOM 2246 C C . SER A 1 295 ? 6.795 -7.012 22.029 1.00 73.81 295 SER A C 1
ATOM 2248 O O . SER A 1 295 ? 6.044 -7.991 21.977 1.00 73.81 295 SER A O 1
ATOM 2250 N N . PRO A 1 296 ? 7.053 -6.385 23.196 1.00 67.56 296 PRO A N 1
ATOM 2251 C CA . PRO A 1 296 ? 6.539 -6.869 24.480 1.00 67.56 296 PRO A CA 1
ATOM 2252 C C . PRO A 1 296 ? 5.004 -6.891 24.521 1.00 67.56 296 PRO A C 1
ATOM 2254 O O . PRO A 1 296 ? 4.411 -7.735 25.184 1.00 67.56 296 PRO A O 1
ATOM 2257 N N . THR A 1 297 ? 4.352 -6.005 23.763 1.00 67.69 297 THR A N 1
ATOM 2258 C CA . THR A 1 297 ? 2.892 -5.922 23.649 1.00 67.69 297 THR A CA 1
ATOM 2259 C C . THR A 1 297 ? 2.288 -7.052 22.813 1.00 67.69 297 THR A C 1
ATOM 2261 O O . THR A 1 297 ? 1.157 -7.445 23.068 1.00 67.69 297 THR A O 1
ATOM 2264 N N . LEU A 1 298 ? 2.994 -7.561 21.795 1.00 68.31 298 LEU A N 1
ATOM 2265 C CA . LEU A 1 298 ? 2.452 -8.560 20.860 1.00 68.31 298 LEU A CA 1
ATOM 2266 C C . LEU A 1 298 ? 2.770 -9.998 21.277 1.00 68.31 298 LEU A C 1
ATOM 2268 O O . LEU A 1 298 ? 1.937 -10.875 21.056 1.00 68.31 298 LEU A O 1
ATOM 2272 N N . GLY A 1 299 ? 3.928 -10.233 21.906 1.00 59.06 299 GLY A N 1
ATOM 2273 C CA . GLY A 1 299 ? 4.349 -11.567 22.351 1.00 59.06 299 GLY A CA 1
ATOM 2274 C C . GLY A 1 299 ? 3.407 -12.214 23.374 1.00 59.06 299 GLY A C 1
ATOM 2275 O O . GLY A 1 299 ? 3.309 -13.432 23.421 1.00 59.06 299 GLY A O 1
ATOM 2276 N N . ALA A 1 300 ? 2.663 -11.415 24.147 1.00 53.31 300 ALA A N 1
ATOM 2277 C CA . ALA A 1 300 ? 1.656 -11.909 25.090 1.00 53.31 300 ALA A CA 1
ATOM 2278 C C . ALA A 1 300 ? 0.267 -12.148 24.457 1.00 53.31 300 ALA A C 1
ATOM 2280 O O . ALA A 1 300 ? -0.568 -12.827 25.049 1.00 53.31 300 ALA A O 1
ATOM 2281 N N . LEU A 1 301 ? -0.004 -11.575 23.275 1.00 52.88 301 LEU A N 1
ATOM 2282 C CA . LEU A 1 301 ? -1.348 -11.504 22.675 1.00 52.88 301 LEU A CA 1
ATOM 2283 C C . LEU A 1 301 ? -1.514 -12.366 21.413 1.00 52.88 301 LEU A C 1
ATOM 2285 O O . LEU A 1 301 ? -2.636 -12.533 20.927 1.00 52.88 301 LEU A O 1
ATOM 2289 N N . LEU A 1 302 ? -0.425 -12.900 20.852 1.00 55.25 302 LEU A N 1
ATOM 2290 C CA . LEU A 1 302 ? -0.463 -13.770 19.678 1.00 55.25 302 LEU A CA 1
ATOM 2291 C C . LEU A 1 302 ? -0.333 -15.247 20.097 1.00 55.25 302 LEU A C 1
ATOM 2293 O O . LEU A 1 302 ? 0.558 -15.584 20.868 1.00 55.25 302 LEU A O 1
ATOM 2297 N N . PRO A 1 303 ? -1.199 -16.153 19.606 1.00 47.91 303 PRO A N 1
ATOM 2298 C CA . PRO A 1 303 ? -1.092 -17.577 19.920 1.00 47.91 303 PRO A CA 1
ATOM 2299 C C . PRO A 1 303 ? 0.203 -18.193 19.360 1.00 47.91 303 PRO A C 1
ATOM 2301 O O . PRO A 1 303 ? 0.645 -17.822 18.271 1.00 47.91 303 PRO A O 1
ATOM 2304 N N . GLU A 1 304 ? 0.745 -19.200 20.060 1.00 44.53 304 GLU A N 1
ATOM 2305 C CA . GLU A 1 304 ? 2.042 -19.861 19.792 1.00 44.53 304 GLU A CA 1
ATOM 2306 C C . GLU A 1 304 ? 2.284 -20.265 18.325 1.00 44.53 304 GLU A C 1
ATOM 2308 O O . GLU A 1 304 ? 3.417 -20.258 17.851 1.00 44.53 304 GLU A O 1
ATOM 2313 N N . LYS A 1 305 ? 1.224 -20.545 17.556 1.00 43.25 305 LYS A N 1
ATOM 2314 C CA . LYS A 1 305 ? 1.305 -20.948 16.139 1.00 43.25 305 LYS A CA 1
ATOM 2315 C C . LYS A 1 305 ? 1.831 -19.871 15.177 1.00 43.25 305 LYS A C 1
ATOM 2317 O O . LYS A 1 305 ? 1.974 -20.161 13.996 1.00 43.25 305 LYS A O 1
ATOM 2322 N N . LEU A 1 306 ? 2.075 -18.644 15.640 1.00 39.28 306 LEU A N 1
ATOM 2323 C CA . LEU A 1 306 ? 2.716 -17.575 14.857 1.00 39.28 306 LEU A CA 1
ATOM 2324 C C . LEU A 1 306 ? 4.213 -17.403 15.159 1.00 39.28 306 LEU A C 1
ATOM 2326 O O . LEU A 1 306 ? 4.880 -16.641 14.462 1.00 39.28 306 LEU A O 1
ATOM 2330 N N . HIS A 1 307 ? 4.733 -18.101 16.173 1.00 38.81 307 HIS A N 1
ATOM 2331 C CA . HIS A 1 307 ? 6.159 -18.121 16.503 1.00 38.81 307 HIS A CA 1
ATOM 2332 C C . HIS A 1 307 ? 6.922 -19.256 15.800 1.00 38.81 307 HIS A C 1
ATOM 2334 O O . HIS A 1 307 ? 8.148 -19.191 15.724 1.00 38.81 307 HIS A O 1
ATOM 2340 N N . ALA A 1 308 ? 6.205 -20.263 15.285 1.00 28.80 308 ALA A N 1
ATOM 2341 C CA . ALA A 1 308 ? 6.756 -21.429 14.590 1.00 28.80 308 ALA A CA 1
ATOM 2342 C C . ALA A 1 308 ? 7.001 -21.165 13.104 1.00 28.80 308 ALA A C 1
ATOM 2344 O O . ALA A 1 308 ? 6.176 -20.489 12.451 1.00 28.80 308 ALA A O 1
#

Secondary structure (DSSP, 8-state):
--EEETTEEE------TT-TTHHHHHHHHHHHHHHHHHSTT-----------TT--SS-SSPPHHHHHHHHHHHHHHHHHS----------TTPPBPTTTSSBEEE---GGG-S-TT------EEHHHHHHH-HHHHHHHHHHHHHH-GGGTTS-B----STT-HHHHTSSS--PEEEEEE--TTHHHHHHHHHHH-SSHHHHHHHHHHHHHHHHHHHHHHHHHHHHHHHHHHHHTHHHHHSS----TTS-BSEEEEEEETTEEEEEEEGGGHHHHHHHHHHHHHHHHHHHHHT-HHHHTTS-GGGT-